Protein AF-A8NMC3-F1 (afdb_monomer)

Structure (mmCIF, N/CA/C/O backbone):
data_AF-A8NMC3-F1
#
_entry.id   AF-A8NMC3-F1
#
loop_
_atom_site.group_PDB
_atom_site.id
_atom_site.type_symbol
_atom_site.label_atom_id
_atom_site.label_alt_id
_atom_site.label_comp_id
_atom_site.label_asym_id
_atom_site.label_entity_id
_atom_site.label_seq_id
_atom_site.pdbx_PDB_ins_code
_atom_site.Cartn_x
_atom_site.Cartn_y
_atom_site.Cartn_z
_atom_site.occupancy
_atom_site.B_iso_or_equiv
_atom_site.auth_seq_id
_atom_site.auth_comp_id
_atom_site.auth_asym_id
_atom_site.auth_atom_id
_atom_site.pdbx_PDB_model_num
ATOM 1 N N . MET A 1 1 ? -33.614 -13.911 -15.825 1.00 28.88 1 MET A N 1
ATOM 2 C CA . MET A 1 1 ? -32.382 -13.154 -16.111 1.00 28.88 1 MET A CA 1
ATOM 3 C C . MET A 1 1 ? -32.190 -12.265 -14.893 1.00 28.88 1 MET A C 1
ATOM 5 O O . MET A 1 1 ? -33.168 -11.655 -14.480 1.00 28.88 1 MET A O 1
ATOM 9 N N . PHE A 1 2 ? -31.078 -12.399 -14.167 1.00 24.47 2 PHE A N 1
ATOM 10 C CA . PHE A 1 2 ? -30.829 -11.567 -12.985 1.00 24.47 2 PHE A CA 1
ATOM 11 C C . PHE A 1 2 ? -29.951 -10.410 -13.443 1.00 24.47 2 PHE A C 1
ATOM 13 O O . PHE A 1 2 ? -28.761 -10.600 -13.676 1.00 24.47 2 PHE A O 1
ATOM 20 N N . ASP A 1 3 ? -30.566 -9.246 -13.615 1.00 28.25 3 ASP A N 1
ATOM 21 C CA . ASP A 1 3 ? -29.957 -8.118 -14.331 1.00 28.25 3 ASP A CA 1
ATOM 22 C C . ASP A 1 3 ? -29.132 -7.217 -13.394 1.00 28.25 3 ASP A C 1
ATOM 24 O O . ASP A 1 3 ? -28.463 -6.284 -13.829 1.00 28.25 3 ASP A O 1
ATOM 28 N N . GLN A 1 4 ? -29.126 -7.535 -12.095 1.00 27.31 4 GLN A N 1
ATOM 29 C CA . GLN A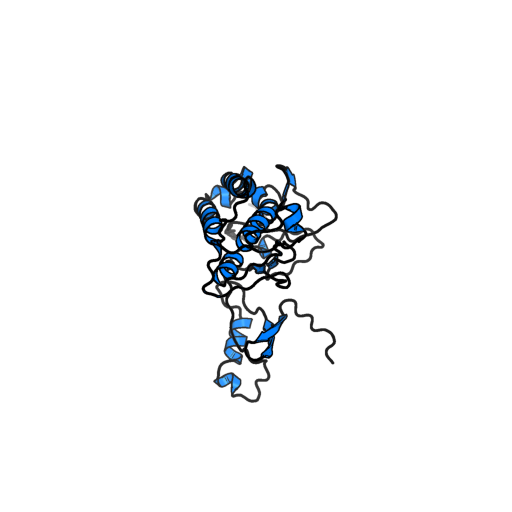 1 4 ? -28.246 -6.950 -11.091 1.00 27.31 4 GLN A CA 1
ATOM 30 C C . GLN A 1 4 ? -28.100 -7.904 -9.899 1.00 27.31 4 GLN A C 1
ATOM 32 O O . GLN A 1 4 ? -29.079 -8.267 -9.249 1.00 27.31 4 GLN A O 1
ATOM 37 N N . ILE A 1 5 ? -26.859 -8.284 -9.585 1.00 28.91 5 ILE A N 1
ATOM 38 C CA . ILE A 1 5 ? -26.494 -8.881 -8.296 1.00 28.91 5 ILE A CA 1
ATOM 39 C C . ILE A 1 5 ? -25.782 -7.787 -7.507 1.00 28.91 5 ILE A C 1
ATOM 41 O O . ILE A 1 5 ? -24.602 -7.517 -7.720 1.00 28.91 5 ILE A O 1
ATOM 45 N N . GLN A 1 6 ? -26.500 -7.137 -6.596 1.00 29.41 6 GLN A N 1
ATOM 46 C CA . GLN A 1 6 ? -25.899 -6.200 -5.655 1.00 29.41 6 GLN A CA 1
ATOM 47 C C . GLN A 1 6 ? -25.288 -7.006 -4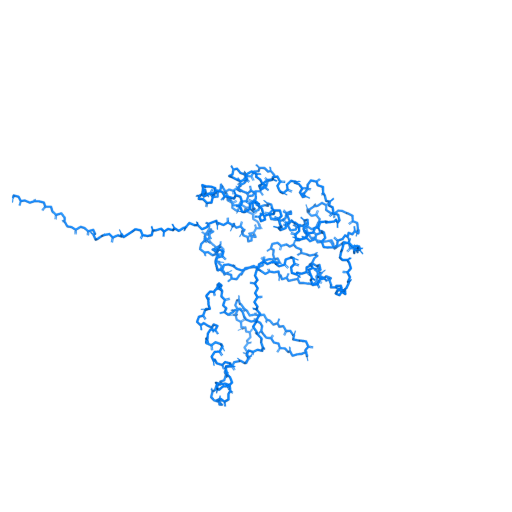.502 1.00 29.41 6 GLN A C 1
ATOM 49 O O . GLN A 1 6 ? -25.935 -7.318 -3.507 1.00 29.41 6 GLN A O 1
ATOM 54 N N . GLY A 1 7 ? -24.036 -7.421 -4.678 1.00 29.84 7 GLY A N 1
ATOM 55 C CA . GLY A 1 7 ? -23.240 -8.062 -3.641 1.00 29.84 7 GLY A CA 1
ATOM 56 C C . GLY A 1 7 ? -21.985 -7.242 -3.419 1.00 29.84 7 GLY A C 1
ATOM 57 O O . GLY A 1 7 ? -21.007 -7.429 -4.129 1.00 29.84 7 GLY A O 1
ATOM 58 N N . CYS A 1 8 ? -21.982 -6.356 -2.426 1.00 39.78 8 CYS A N 1
ATOM 59 C CA . CYS A 1 8 ? -20.895 -5.409 -2.138 1.00 39.78 8 CYS A CA 1
ATOM 60 C C . CYS A 1 8 ? -19.552 -6.061 -1.711 1.00 39.78 8 CYS A C 1
ATOM 62 O O . CYS A 1 8 ? -18.726 -5.417 -1.072 1.00 39.78 8 CYS A O 1
ATOM 64 N N . ARG A 1 9 ? -19.371 -7.365 -1.959 1.00 49.09 9 ARG A N 1
ATOM 65 C CA . ARG A 1 9 ? -18.260 -8.228 -1.522 1.00 49.09 9 ARG A CA 1
ATOM 66 C C . ARG A 1 9 ? -18.027 -9.401 -2.482 1.00 49.09 9 ARG A C 1
ATOM 68 O O . ARG A 1 9 ? -17.586 -10.463 -2.041 1.00 49.09 9 ARG A O 1
ATOM 75 N N . VAL A 1 10 ? -18.448 -9.256 -3.737 1.00 41.97 10 VAL A N 1
ATOM 76 C CA . VAL A 1 10 ? -18.490 -10.322 -4.738 1.00 41.97 10 VAL A CA 1
ATOM 77 C C . VAL A 1 10 ? -17.798 -9.817 -6.000 1.00 41.97 10 VAL A C 1
ATOM 79 O O . VAL A 1 10 ? -18.249 -8.844 -6.593 1.00 41.97 10 VAL A O 1
ATOM 82 N N . TRP A 1 11 ? -16.710 -10.470 -6.400 1.00 49.88 11 TRP A N 1
ATOM 83 C CA . TRP A 1 11 ? -15.928 -10.108 -7.584 1.00 49.88 11 TRP A CA 1
ATOM 84 C C . TRP A 1 11 ? -15.924 -11.261 -8.580 1.00 49.88 11 TRP A C 1
ATOM 86 O O . TRP A 1 11 ? -15.702 -12.408 -8.192 1.00 49.88 11 TRP A O 1
ATOM 96 N N . ALA A 1 12 ? -16.154 -10.962 -9.857 1.00 46.12 12 ALA A N 1
ATOM 97 C CA . ALA A 1 12 ? -15.913 -11.922 -10.928 1.00 46.12 12 ALA A CA 1
ATOM 98 C C . ALA A 1 12 ? -14.399 -12.100 -11.122 1.00 46.12 12 ALA A C 1
ATOM 100 O O . ALA A 1 12 ? -13.644 -11.131 -11.055 1.00 46.12 12 ALA A O 1
ATOM 101 N N . ALA A 1 13 ? -13.957 -13.333 -11.342 1.00 53.84 13 ALA A N 1
ATOM 102 C CA . ALA A 1 13 ? -12.564 -13.663 -11.613 1.00 53.84 13 ALA A CA 1
ATOM 103 C C . ALA A 1 13 ? -12.477 -14.906 -12.507 1.00 53.84 13 ALA A C 1
ATOM 105 O O . ALA A 1 13 ? -13.468 -15.597 -12.734 1.00 53.84 13 ALA A O 1
ATOM 106 N N . ARG A 1 14 ? -11.272 -15.218 -12.985 1.00 51.41 14 ARG A N 1
ATOM 107 C CA . ARG A 1 14 ? -10.982 -16.445 -13.729 1.00 51.41 14 ARG A CA 1
ATOM 108 C C . ARG A 1 14 ? -9.838 -17.188 -13.053 1.00 51.41 14 ARG A C 1
ATOM 110 O O . ARG A 1 14 ? -8.848 -16.569 -12.670 1.00 51.41 14 ARG A O 1
ATOM 117 N N . ASP A 1 15 ? -9.977 -18.497 -12.873 1.00 57.94 15 ASP A N 1
ATOM 118 C CA . ASP A 1 15 ? -8.920 -19.305 -12.262 1.00 57.94 15 ASP A CA 1
ATOM 119 C C . ASP A 1 15 ? -7.840 -19.743 -13.271 1.00 57.94 15 ASP A C 1
ATOM 121 O O . ASP A 1 15 ? -7.952 -19.539 -14.482 1.00 57.94 15 ASP A O 1
ATOM 125 N N . ARG A 1 16 ? -6.778 -20.388 -12.771 1.00 50.97 16 ARG A N 1
ATOM 126 C CA . ARG A 1 16 ? -5.626 -20.833 -13.580 1.00 50.97 16 ARG A CA 1
ATOM 127 C C . ARG A 1 16 ? -5.947 -21.877 -14.660 1.00 50.97 16 ARG A C 1
ATOM 129 O O . ARG A 1 16 ? -5.091 -22.149 -15.493 1.00 50.97 16 ARG A O 1
ATOM 136 N N . VAL A 1 17 ? -7.128 -22.497 -14.623 1.00 67.00 17 VAL A N 1
ATOM 137 C CA . VAL A 1 17 ? -7.590 -23.455 -15.643 1.00 67.00 17 VAL A CA 1
ATOM 138 C C . VAL A 1 17 ? -8.665 -22.847 -16.550 1.00 67.00 17 VAL A C 1
ATOM 140 O O . VAL A 1 17 ? -9.276 -23.556 -17.345 1.00 67.00 17 VAL A O 1
ATOM 143 N N . GLY A 1 18 ? -8.884 -21.533 -16.456 1.00 59.62 18 GLY A N 1
ATOM 144 C CA . GLY A 1 18 ? -9.782 -20.784 -17.325 1.00 59.62 18 GLY A CA 1
ATOM 145 C C . GLY A 1 18 ? -11.254 -20.816 -16.911 1.00 59.62 18 GLY A C 1
ATOM 146 O O . GLY A 1 18 ? -12.097 -20.405 -17.704 1.00 59.62 18 GLY A O 1
ATOM 147 N N . ARG A 1 19 ? -11.593 -21.290 -15.704 1.00 67.44 19 ARG A N 1
ATOM 148 C CA . ARG A 1 19 ? -12.983 -21.300 -15.221 1.00 67.44 19 ARG A CA 1
ATOM 149 C C . ARG A 1 19 ? -13.378 -19.920 -14.710 1.00 67.44 19 ARG A C 1
ATOM 151 O O . ARG A 1 19 ? -12.628 -19.306 -13.954 1.00 67.44 19 ARG A O 1
ATOM 158 N N . GLU A 1 20 ? -14.579 -19.481 -15.069 1.00 65.19 20 GLU A N 1
ATOM 159 C CA . GLU A 1 20 ? -15.220 -18.307 -14.473 1.00 65.19 20 GLU A CA 1
ATOM 160 C C . GLU A 1 20 ? -15.584 -18.611 -13.015 1.00 65.19 20 GLU A C 1
ATOM 162 O O . GLU A 1 20 ? -16.263 -19.599 -12.720 1.00 65.19 20 GLU A O 1
ATOM 167 N N . VAL A 1 21 ? -15.110 -17.776 -12.096 1.00 63.62 21 VAL A N 1
ATOM 168 C CA . VAL A 1 21 ? -15.307 -17.930 -10.656 1.00 63.62 21 VAL A CA 1
ATOM 169 C C . VAL A 1 21 ? -15.758 -16.622 -10.025 1.00 63.62 21 VAL A C 1
ATOM 171 O O . VAL A 1 21 ? -15.668 -15.540 -10.602 1.00 63.62 21 VAL A O 1
ATOM 174 N N . ILE A 1 22 ? -16.253 -16.741 -8.799 1.00 61.38 22 ILE A N 1
ATOM 175 C CA . ILE A 1 22 ? -16.680 -15.615 -7.988 1.00 61.38 22 ILE A CA 1
ATOM 176 C C . ILE A 1 22 ? -15.869 -15.628 -6.696 1.00 61.38 22 ILE A C 1
ATOM 178 O O . ILE A 1 22 ? -15.895 -16.607 -5.951 1.00 61.38 22 ILE A O 1
ATOM 182 N N . ILE A 1 23 ? -15.174 -14.531 -6.412 1.00 57.28 23 ILE A N 1
ATOM 183 C CA . ILE A 1 23 ? -14.498 -14.316 -5.136 1.00 57.28 23 ILE A CA 1
ATOM 184 C C . ILE A 1 23 ? -15.484 -13.620 -4.207 1.00 57.28 23 ILE A C 1
ATOM 186 O O . ILE A 1 23 ? -15.996 -12.550 -4.531 1.00 57.28 23 ILE A O 1
ATOM 190 N N . LYS A 1 24 ? -15.745 -14.224 -3.044 1.00 59.97 24 LYS A N 1
ATOM 191 C CA . LYS A 1 24 ? -16.575 -13.630 -1.995 1.00 59.97 24 LYS A CA 1
ATOM 192 C C . LYS A 1 24 ? -15.802 -13.543 -0.692 1.00 59.97 24 LYS A C 1
ATOM 194 O O . LYS A 1 24 ? -15.286 -14.541 -0.194 1.00 59.97 24 LYS A O 1
ATOM 199 N N . MET A 1 25 ? -15.782 -12.359 -0.097 1.00 57.59 25 MET A N 1
ATOM 200 C CA . MET A 1 25 ? -15.234 -12.187 1.244 1.00 57.59 25 MET A CA 1
ATOM 201 C C . MET A 1 25 ? -16.254 -12.656 2.290 1.00 57.59 25 MET A C 1
ATOM 203 O O . MET A 1 25 ? -17.339 -12.083 2.396 1.00 57.59 25 MET A O 1
ATOM 207 N N . VAL A 1 26 ? -15.899 -13.694 3.054 1.00 52.94 26 VAL A N 1
ATOM 208 C CA . VAL A 1 26 ? -16.831 -14.418 3.946 1.00 52.94 26 VAL A CA 1
ATOM 209 C C . VAL A 1 26 ? -16.462 -14.376 5.431 1.00 52.94 26 VAL A C 1
ATOM 211 O O . VAL A 1 26 ? -17.308 -14.677 6.263 1.00 52.94 26 VAL A O 1
ATOM 214 N N . SER A 1 27 ? -15.239 -13.988 5.805 1.00 53.38 27 SER A N 1
ATOM 215 C CA . SER A 1 27 ? -14.834 -13.805 7.208 1.00 53.38 27 SER A CA 1
ATOM 216 C C . SER A 1 27 ? -13.895 -12.626 7.362 1.00 53.38 27 SER A C 1
ATOM 218 O O . SER A 1 27 ? -13.162 -12.274 6.440 1.00 53.38 27 SER A O 1
ATOM 220 N N . VAL A 1 28 ? -13.926 -12.037 8.552 1.00 48.34 28 VAL A N 1
ATOM 221 C CA . VAL A 1 28 ? -13.187 -10.840 8.919 1.00 48.34 28 VAL A CA 1
ATOM 222 C C . VAL A 1 28 ? -12.656 -11.019 10.344 1.00 48.34 28 VAL A C 1
ATOM 224 O O . VAL A 1 28 ? -13.428 -11.363 11.234 1.00 48.34 28 VAL A O 1
ATOM 227 N N . GLY A 1 29 ? -11.362 -10.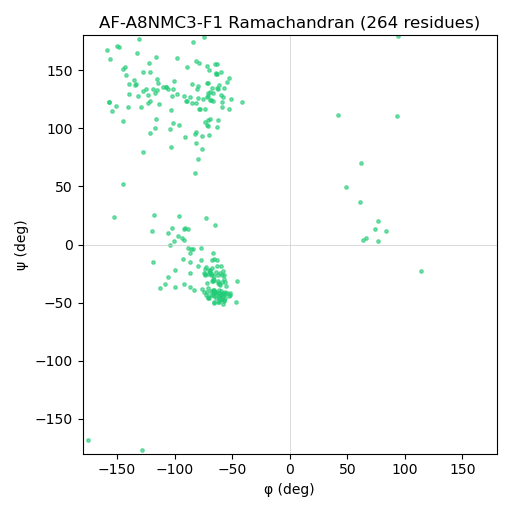780 10.570 1.00 49.38 29 GLY A N 1
ATOM 228 C CA . GLY A 1 29 ? -10.737 -10.966 11.887 1.00 49.38 29 GLY A CA 1
ATOM 229 C C . GLY A 1 29 ? -10.078 -12.333 12.098 1.00 49.38 29 GLY A C 1
ATOM 230 O O . GLY A 1 29 ? -10.066 -13.175 11.205 1.00 49.38 29 GLY A O 1
ATOM 231 N N . GLU A 1 30 ? -9.493 -12.536 13.283 1.00 49.34 30 GLU A N 1
ATOM 232 C CA . GLU A 1 30 ? -8.901 -13.826 13.697 1.00 49.34 30 GLU A CA 1
ATOM 233 C C . GLU A 1 30 ? -9.969 -14.874 14.038 1.00 49.34 30 GLU A C 1
ATOM 235 O O . GLU A 1 30 ? -9.734 -16.077 13.936 1.00 49.34 30 GLU A O 1
ATOM 240 N N . LYS A 1 31 ? -11.162 -14.422 14.437 1.00 56.34 31 LYS A N 1
ATOM 241 C CA . LYS A 1 31 ? -12.293 -15.298 14.728 1.00 56.34 31 LYS A CA 1
ATOM 242 C C . LYS A 1 31 ? -13.063 -15.570 13.443 1.00 56.34 31 LYS A C 1
ATOM 244 O O . LYS A 1 31 ? -13.508 -14.642 12.776 1.00 56.34 31 LYS A O 1
ATOM 249 N N . GLU A 1 32 ? -13.276 -16.845 13.136 1.00 66.81 32 GLU A N 1
ATOM 250 C CA . GLU A 1 32 ? -14.131 -17.224 12.014 1.00 66.81 32 GLU A CA 1
ATOM 251 C C . GLU A 1 32 ? -15.552 -16.690 12.205 1.00 66.81 32 GLU A C 1
ATOM 253 O O . GLU A 1 32 ? -16.189 -16.923 13.244 1.00 66.81 32 GLU A O 1
ATOM 258 N N . SER A 1 33 ? -16.051 -16.006 11.176 1.00 64.12 33 SER A N 1
ATOM 259 C CA . SER A 1 33 ? -17.459 -15.644 11.073 1.00 64.12 33 SER A CA 1
ATOM 260 C C . SER A 1 33 ? -18.322 -16.904 10.997 1.00 64.12 33 SER A C 1
ATOM 262 O O . SER A 1 33 ? -17.886 -17.968 10.543 1.00 64.12 33 SER A O 1
ATOM 264 N N . ASP A 1 34 ? -19.581 -16.786 11.404 1.00 69.31 34 ASP A N 1
ATOM 265 C CA . ASP A 1 34 ? -20.520 -17.897 11.262 1.00 69.31 34 ASP A CA 1
ATOM 266 C C . ASP A 1 34 ? -20.812 -18.199 9.787 1.00 69.31 34 ASP A C 1
ATOM 268 O O . ASP A 1 34 ? -20.978 -19.360 9.427 1.00 69.31 34 ASP A O 1
ATOM 272 N N . GLU A 1 35 ? -20.747 -17.193 8.908 1.00 68.00 35 GLU A N 1
ATOM 273 C CA . GLU A 1 35 ? -20.839 -17.392 7.459 1.00 68.00 35 GLU A CA 1
ATOM 274 C C . GLU A 1 35 ? -19.698 -18.282 6.933 1.00 68.00 35 GLU A C 1
ATOM 276 O O . GLU A 1 35 ? -19.963 -19.238 6.205 1.00 68.00 35 GLU A O 1
ATOM 281 N N . LEU A 1 36 ? -18.444 -18.054 7.342 1.00 75.31 36 LEU A N 1
ATOM 282 C CA . LEU A 1 36 ? -17.316 -18.909 6.956 1.00 75.31 36 LEU A CA 1
ATOM 283 C C . LEU A 1 36 ? -17.461 -20.327 7.510 1.00 75.31 36 LEU A C 1
ATOM 285 O O . LEU A 1 36 ? -17.214 -21.287 6.780 1.00 75.31 36 LEU A O 1
ATOM 289 N N . LYS A 1 37 ? -17.905 -20.481 8.762 1.00 76.06 37 LYS A N 1
ATOM 290 C CA . LYS A 1 37 ? -18.168 -21.807 9.347 1.00 76.06 37 LYS A CA 1
ATOM 291 C C . LYS A 1 37 ? -19.253 -22.553 8.578 1.00 76.06 37 LYS A C 1
ATOM 293 O O . LYS A 1 37 ? -19.106 -23.745 8.315 1.00 76.06 37 LYS A O 1
ATOM 298 N N . ILE A 1 38 ? -20.320 -21.858 8.183 1.00 74.69 38 ILE A N 1
ATOM 299 C CA . ILE A 1 38 ? -21.401 -22.413 7.365 1.00 74.69 38 ILE A CA 1
ATOM 300 C C . ILE A 1 38 ? -20.870 -22.806 5.984 1.00 74.69 38 ILE A C 1
ATOM 302 O O . ILE A 1 38 ? -21.115 -23.930 5.556 1.00 74.69 38 ILE A O 1
ATOM 306 N N . TYR A 1 39 ? -20.079 -21.956 5.317 1.00 74.62 39 TYR A N 1
ATOM 307 C CA . TYR A 1 39 ? -19.451 -22.308 4.038 1.00 74.62 39 TYR A CA 1
ATOM 308 C C . TYR A 1 39 ? -18.556 -23.538 4.158 1.00 74.62 39 TYR A C 1
ATOM 310 O O . TYR A 1 39 ? -18.680 -24.442 3.336 1.00 74.62 39 TYR A O 1
ATOM 318 N N . LYS A 1 40 ? -17.695 -23.604 5.181 1.00 77.19 40 LYS A N 1
ATOM 319 C CA . LYS A 1 40 ? -16.837 -24.769 5.443 1.00 77.19 40 LYS A CA 1
ATOM 320 C C . LYS A 1 40 ? -17.663 -26.030 5.670 1.00 77.19 40 LYS A C 1
ATOM 322 O O . LYS A 1 40 ? -17.365 -27.067 5.091 1.00 77.19 40 LYS A O 1
ATOM 327 N N . ARG A 1 41 ? -18.742 -25.935 6.451 1.00 85.75 41 ARG A N 1
ATOM 328 C CA . ARG A 1 41 ? -19.637 -27.065 6.730 1.00 85.75 41 ARG A CA 1
ATOM 329 C C . ARG A 1 41 ? -20.393 -27.536 5.488 1.00 85.75 41 ARG A C 1
ATOM 331 O O . ARG A 1 41 ? -20.479 -28.733 5.261 1.00 85.75 41 ARG A O 1
ATOM 338 N N . LEU A 1 42 ? -20.920 -26.618 4.680 1.00 74.75 42 LEU A N 1
ATOM 339 C CA . LEU A 1 42 ? -21.654 -26.937 3.448 1.00 74.75 42 LEU A CA 1
ATOM 340 C C . LEU A 1 42 ? -20.739 -27.419 2.316 1.00 74.75 42 LEU A C 1
ATOM 342 O O . LEU A 1 42 ? -21.218 -28.051 1.376 1.00 74.75 42 LEU A O 1
ATOM 346 N N . ASN A 1 43 ? -19.438 -27.136 2.403 1.00 82.69 43 ASN A N 1
ATOM 347 C CA . ASN A 1 43 ? -18.424 -27.619 1.468 1.00 82.69 43 ASN A CA 1
ATOM 348 C C . ASN A 1 43 ? -17.624 -28.819 1.996 1.00 82.69 43 ASN A C 1
ATOM 350 O O . ASN A 1 43 ? -16.741 -29.303 1.293 1.00 82.69 43 ASN A O 1
ATOM 354 N N . ALA A 1 44 ? -17.956 -29.341 3.182 1.00 87.88 44 ALA A N 1
ATOM 355 C CA . ALA A 1 44 ? -17.400 -30.597 3.672 1.00 87.88 44 ALA A CA 1
ATOM 356 C C . ALA A 1 44 ? -17.815 -31.767 2.752 1.00 87.88 44 ALA A C 1
ATOM 358 O O . ALA A 1 44 ? -18.927 -31.732 2.208 1.00 87.88 44 ALA A O 1
ATOM 359 N N . PRO A 1 45 ? -16.972 -32.802 2.572 1.00 90.69 45 PRO A N 1
ATOM 360 C CA . PRO A 1 45 ? -17.241 -33.902 1.642 1.00 90.69 45 PRO A CA 1
ATOM 361 C C . PRO A 1 45 ? -18.613 -34.556 1.843 1.00 90.69 45 PRO A C 1
ATOM 363 O O . PRO A 1 45 ? -19.336 -34.791 0.876 1.00 90.69 45 PRO A O 1
ATOM 366 N N . GLU A 1 46 ? -19.014 -34.775 3.095 1.00 91.62 46 GLU A N 1
ATOM 367 C CA . GLU A 1 46 ? -20.280 -35.418 3.454 1.00 91.62 46 GLU A CA 1
ATOM 368 C C . GLU A 1 46 ? -21.476 -34.532 3.090 1.00 91.62 46 GLU A C 1
ATOM 370 O O . GLU A 1 46 ? -22.481 -35.011 2.567 1.00 91.62 46 GLU A O 1
ATOM 375 N N . ALA A 1 47 ? -21.357 -33.219 3.310 1.00 84.00 47 ALA A N 1
ATOM 376 C CA . ALA A 1 47 ? -22.392 -32.257 2.948 1.00 84.00 47 ALA A CA 1
ATOM 377 C C . ALA A 1 47 ? -22.478 -32.045 1.430 1.00 84.00 47 ALA A C 1
ATOM 379 O O . ALA A 1 47 ? -23.566 -31.798 0.914 1.00 84.00 47 ALA A O 1
ATOM 380 N N . ARG A 1 48 ? -21.358 -32.133 0.699 1.00 89.31 48 ARG A N 1
ATOM 381 C CA . ARG A 1 48 ? -21.328 -32.048 -0.772 1.00 89.31 48 ARG A CA 1
ATOM 382 C C . ARG A 1 48 ? -21.857 -33.299 -1.461 1.00 89.31 48 ARG A C 1
ATOM 384 O O . ARG A 1 48 ? -22.339 -33.186 -2.586 1.00 89.31 48 ARG A O 1
ATOM 391 N N . ALA A 1 49 ? -21.770 -34.455 -0.807 1.00 89.06 49 ALA A N 1
ATOM 392 C CA . ALA A 1 49 ? -22.333 -35.706 -1.303 1.00 89.06 49 ALA A CA 1
ATOM 393 C C . ALA A 1 49 ? -23.869 -35.753 -1.198 1.00 89.06 49 ALA A C 1
ATOM 395 O O . ALA A 1 49 ? -24.502 -36.526 -1.916 1.00 89.06 49 ALA A O 1
ATOM 396 N N . ASP A 1 50 ? -24.483 -34.930 -0.336 1.00 91.12 50 ASP A N 1
ATOM 397 C CA . ASP A 1 50 ? -25.940 -34.851 -0.222 1.00 91.12 50 ASP A CA 1
ATOM 398 C C . ASP A 1 50 ? -26.543 -34.108 -1.433 1.00 91.12 50 ASP A C 1
ATOM 400 O O . ASP A 1 50 ? -26.308 -32.906 -1.600 1.00 91.12 50 ASP A O 1
ATOM 404 N N . PRO A 1 51 ? -27.379 -34.763 -2.264 1.00 91.44 51 PRO A N 1
ATOM 405 C CA . PRO A 1 51 ? -27.940 -34.156 -3.473 1.00 91.44 51 PRO A CA 1
ATOM 406 C C . PRO A 1 51 ? -28.903 -32.990 -3.193 1.00 91.44 51 PRO A C 1
ATOM 408 O O . PRO A 1 51 ? -29.267 -32.246 -4.107 1.00 91.44 51 PRO A O 1
ATOM 411 N N . ARG A 1 52 ? -29.339 -32.805 -1.940 1.00 92.38 52 ARG A N 1
ATOM 412 C CA . ARG A 1 52 ? -30.169 -31.664 -1.525 1.00 92.38 52 ARG A CA 1
ATOM 413 C C . ARG A 1 52 ? -29.341 -30.400 -1.307 1.00 92.38 52 ARG A C 1
ATOM 415 O O . ARG A 1 52 ? -29.906 -29.305 -1.304 1.00 92.38 52 ARG A O 1
ATOM 422 N N . ASN A 1 53 ? -28.024 -30.521 -1.139 1.00 86.00 53 ASN A N 1
ATOM 423 C CA . ASN A 1 53 ? -27.140 -29.383 -0.949 1.00 86.00 53 ASN A CA 1
ATOM 424 C C . ASN A 1 53 ? -26.881 -28.653 -2.278 1.00 86.00 53 ASN A C 1
ATOM 426 O O . ASN A 1 53 ? -25.974 -28.981 -3.042 1.00 86.00 53 ASN A O 1
ATOM 430 N N . ARG A 1 54 ? -27.692 -27.625 -2.546 1.00 80.38 54 ARG A N 1
ATOM 431 C CA . ARG A 1 54 ? -27.601 -26.795 -3.758 1.00 80.38 54 ARG A CA 1
ATOM 432 C C . ARG A 1 54 ? -26.705 -25.563 -3.603 1.00 80.38 54 ARG A C 1
ATOM 434 O O . ARG A 1 54 ? -26.782 -24.658 -4.430 1.00 80.38 54 ARG A O 1
ATOM 441 N N . THR A 1 55 ? -25.883 -25.481 -2.554 1.00 75.12 55 THR A N 1
ATOM 442 C CA . THR A 1 55 ? -25.013 -24.312 -2.368 1.00 75.12 55 THR A CA 1
ATOM 443 C C . THR A 1 55 ? -23.873 -24.300 -3.379 1.00 75.12 55 THR A C 1
ATOM 445 O O . THR A 1 55 ? -23.442 -25.350 -3.868 1.00 75.12 55 THR A O 1
ATOM 448 N N . LEU A 1 56 ? -23.364 -23.103 -3.681 1.00 73.44 56 LEU A N 1
ATOM 449 C CA . LEU A 1 56 ? -22.218 -22.945 -4.572 1.00 73.44 56 LEU A CA 1
ATOM 450 C C . LEU A 1 56 ? -20.974 -23.626 -3.971 1.00 73.44 56 LEU A C 1
ATOM 452 O O . LEU A 1 56 ? -20.720 -23.460 -2.771 1.00 73.44 56 LEU A O 1
ATOM 456 N N . PRO A 1 57 ? -20.213 -24.392 -4.775 1.00 74.38 57 PRO A N 1
ATOM 457 C CA . PRO A 1 57 ? -18.983 -25.015 -4.317 1.00 74.38 57 PRO A CA 1
ATOM 458 C C . PRO A 1 57 ? -17.895 -23.957 -4.101 1.00 74.38 57 PRO A C 1
ATOM 460 O O . PRO A 1 57 ? -17.636 -23.129 -4.974 1.00 74.38 57 PRO A O 1
ATOM 463 N N . VAL A 1 58 ? -17.244 -24.002 -2.942 1.00 72.75 58 VAL A N 1
ATOM 464 C CA . VAL A 1 58 ? -16.052 -23.200 -2.650 1.00 72.75 58 VAL A CA 1
ATOM 465 C C . VAL A 1 58 ? -14.836 -23.949 -3.176 1.00 72.75 58 VAL A C 1
ATOM 467 O O . VAL A 1 58 ? -14.599 -25.095 -2.804 1.00 72.75 58 VAL A O 1
ATOM 470 N N . ILE A 1 59 ? -14.086 -23.300 -4.064 1.00 73.62 59 ILE A N 1
ATOM 471 C CA . ILE A 1 59 ? -12.912 -23.895 -4.715 1.00 73.62 59 ILE A CA 1
ATOM 472 C C . ILE A 1 59 ? -11.656 -23.702 -3.857 1.00 73.62 59 ILE A C 1
ATOM 474 O O . ILE A 1 59 ? -10.814 -24.594 -3.818 1.00 73.62 59 ILE A O 1
ATOM 478 N N . ASP A 1 60 ? -11.533 -22.559 -3.175 1.00 66.94 60 ASP A N 1
ATOM 479 C CA . ASP A 1 60 ? -10.375 -22.226 -2.342 1.00 66.94 60 ASP A CA 1
ATOM 480 C C . ASP A 1 60 ? -10.730 -21.186 -1.259 1.00 66.94 60 ASP A C 1
ATOM 482 O O . ASP A 1 60 ? -11.709 -20.443 -1.394 1.00 66.94 60 ASP A O 1
ATOM 486 N N . TYR A 1 61 ? -9.920 -21.118 -0.199 1.00 61.72 61 TYR A N 1
ATOM 487 C CA . TYR A 1 61 ? -9.993 -20.116 0.867 1.00 61.72 61 TYR A CA 1
ATOM 488 C C . TYR A 1 61 ? -8.720 -19.262 0.886 1.00 61.72 61 TYR A C 1
ATOM 490 O O . TYR A 1 61 ? -7.665 -19.692 1.348 1.00 61.72 61 TYR A O 1
ATOM 498 N N . ILE A 1 62 ? -8.837 -18.008 0.451 1.00 58.19 62 ILE A N 1
ATOM 499 C CA . ILE A 1 62 ? -7.717 -17.060 0.393 1.00 58.19 62 ILE A CA 1
ATOM 500 C C . ILE A 1 62 ? -7.659 -16.251 1.697 1.00 58.19 62 ILE A C 1
ATOM 502 O O . ILE A 1 62 ? -8.654 -15.647 2.100 1.00 58.19 62 ILE A O 1
ATOM 506 N N . THR A 1 63 ? -6.495 -16.214 2.354 1.00 52.69 63 THR A N 1
ATOM 507 C CA . THR A 1 63 ? -6.263 -15.429 3.586 1.00 52.69 63 THR A CA 1
ATOM 508 C C . THR A 1 63 ? -5.371 -14.220 3.296 1.00 52.69 63 THR A C 1
ATOM 510 O O . THR A 1 63 ? -4.367 -14.354 2.602 1.00 52.69 63 THR A O 1
ATOM 513 N N . TYR A 1 64 ? -5.716 -13.042 3.832 1.00 45.12 64 TYR A N 1
ATOM 514 C CA . TYR A 1 64 ? -5.011 -11.784 3.558 1.00 45.12 64 TYR A CA 1
ATOM 515 C C . TYR A 1 64 ? -4.685 -10.993 4.841 1.00 45.12 64 TYR A C 1
ATOM 517 O O . TYR A 1 64 ? -5.578 -10.679 5.631 1.00 45.12 64 TYR A O 1
ATOM 525 N N . ASN A 1 65 ? -3.408 -10.614 5.015 1.00 46.84 65 ASN A N 1
ATOM 526 C CA . ASN A 1 65 ? -2.858 -10.093 6.281 1.00 46.84 65 ASN A CA 1
ATOM 527 C C . ASN A 1 65 ? -2.319 -8.642 6.217 1.00 46.84 65 ASN A C 1
ATOM 529 O O . ASN A 1 65 ? -1.449 -8.276 7.003 1.00 46.84 65 ASN A O 1
ATOM 533 N N . GLY A 1 66 ? -2.799 -7.790 5.302 1.00 47.06 66 GLY A N 1
ATOM 534 C CA . GLY A 1 66 ? -2.483 -6.345 5.336 1.00 47.06 66 GLY A CA 1
ATOM 535 C C . GLY A 1 66 ? -1.058 -5.956 4.909 1.00 47.06 66 GLY A C 1
ATOM 536 O O . GLY A 1 66 ? -0.642 -4.822 5.113 1.00 47.06 66 GLY A O 1
ATOM 537 N N . LEU A 1 67 ? -0.320 -6.876 4.285 1.00 62.16 67 LEU A N 1
ATOM 538 C CA . LEU A 1 67 ? 1.037 -6.688 3.754 1.00 62.16 67 LEU A CA 1
ATOM 539 C C . LEU A 1 67 ? 1.052 -6.349 2.254 1.00 62.16 67 LEU A C 1
ATOM 541 O O . LEU A 1 67 ? 2.034 -6.642 1.579 1.00 62.16 67 LEU A O 1
ATOM 545 N N . GLY A 1 68 ? -0.035 -5.781 1.720 1.00 74.12 68 GLY A N 1
ATOM 546 C CA . GLY A 1 68 ? -0.343 -5.810 0.285 1.00 74.12 68 GLY A CA 1
ATOM 547 C C . GLY A 1 68 ? 0.826 -5.450 -0.632 1.00 74.12 68 GLY A C 1
ATOM 548 O O . GLY A 1 68 ? 1.148 -6.233 -1.515 1.00 74.12 68 GLY A O 1
ATOM 549 N N . MET A 1 69 ? 1.531 -4.345 -0.369 1.00 86.50 69 MET A N 1
ATOM 550 C CA . MET A 1 69 ? 2.627 -3.918 -1.247 1.00 86.50 69 MET A CA 1
ATOM 551 C C . MET A 1 69 ? 3.874 -4.808 -1.134 1.00 86.50 69 MET A C 1
ATOM 553 O O . MET A 1 69 ? 4.452 -5.193 -2.144 1.00 86.50 69 MET A O 1
ATOM 557 N N . VAL A 1 70 ? 4.244 -5.226 0.083 1.00 87.38 70 VAL A N 1
ATOM 558 C CA . VAL A 1 70 ? 5.335 -6.198 0.293 1.00 87.38 70 VAL A CA 1
ATOM 559 C C . VAL A 1 70 ? 5.021 -7.512 -0.417 1.00 87.38 70 VAL A C 1
ATOM 561 O O . VAL A 1 70 ? 5.894 -8.083 -1.063 1.00 87.38 70 VAL A O 1
ATOM 564 N N . PHE A 1 71 ? 3.775 -7.977 -0.318 1.00 84.94 71 PHE A N 1
ATOM 565 C CA . PHE A 1 71 ? 3.330 -9.197 -0.976 1.00 84.94 71 PHE A CA 1
ATOM 566 C C . PHE A 1 71 ? 3.446 -9.086 -2.499 1.00 84.94 71 PHE A C 1
ATOM 568 O O . PHE A 1 71 ? 4.035 -9.973 -3.114 1.00 84.94 71 PHE A O 1
ATOM 575 N N . LEU A 1 72 ? 2.940 -8.002 -3.100 1.00 86.81 72 LEU A N 1
ATOM 576 C CA . LEU A 1 72 ? 3.047 -7.771 -4.545 1.00 86.81 72 LEU A CA 1
ATOM 577 C C . LEU A 1 72 ? 4.513 -7.774 -4.995 1.00 86.81 72 LEU A C 1
ATOM 579 O O . LEU A 1 72 ? 4.880 -8.524 -5.898 1.00 86.81 72 LEU A O 1
ATOM 583 N N . HIS A 1 73 ? 5.379 -7.040 -4.295 1.00 92.62 73 HIS A N 1
ATOM 584 C CA . HIS A 1 73 ? 6.801 -6.937 -4.641 1.00 92.62 73 HIS A CA 1
ATOM 585 C C . HIS A 1 73 ? 7.543 -8.274 -4.489 1.00 92.62 73 HIS A C 1
ATOM 587 O O . HIS A 1 73 ? 8.337 -8.658 -5.351 1.00 92.62 73 HIS A O 1
ATOM 593 N N . GLN A 1 74 ? 7.232 -9.053 -3.447 1.00 88.75 74 GLN A N 1
ATOM 594 C CA . GLN A 1 74 ? 7.756 -10.414 -3.275 1.00 88.75 74 GLN A CA 1
ATOM 595 C C . GLN A 1 74 ? 7.332 -11.361 -4.404 1.00 88.75 74 GLN A C 1
ATOM 597 O O . GLN A 1 74 ? 8.110 -12.240 -4.767 1.00 88.75 74 GLN A O 1
ATOM 602 N N . HIS A 1 75 ? 6.154 -11.144 -4.991 1.00 87.62 75 HIS A N 1
ATOM 603 C CA . HIS A 1 75 ? 5.650 -11.886 -6.151 1.00 87.62 75 HIS A CA 1
ATOM 604 C C . HIS A 1 75 ? 6.002 -11.227 -7.485 1.00 87.62 75 HIS A C 1
ATOM 606 O O . HIS A 1 75 ? 5.467 -11.626 -8.515 1.00 87.62 75 HIS A O 1
ATOM 612 N N . ARG A 1 76 ? 6.925 -10.254 -7.476 1.00 93.12 76 ARG A N 1
ATOM 613 C CA . ARG A 1 76 ? 7.430 -9.590 -8.683 1.00 93.12 76 ARG A CA 1
ATOM 614 C C . ARG A 1 76 ? 6.333 -8.860 -9.453 1.00 93.12 76 ARG A C 1
ATOM 616 O O . ARG A 1 76 ? 6.346 -8.825 -10.677 1.00 93.12 76 ARG A O 1
ATOM 623 N N . ILE A 1 77 ? 5.395 -8.270 -8.721 1.00 91.00 77 ILE A N 1
ATOM 624 C CA . ILE A 1 77 ? 4.325 -7.441 -9.264 1.00 91.00 77 ILE A CA 1
ATOM 625 C C . ILE A 1 77 ? 4.545 -6.011 -8.779 1.00 91.00 77 ILE A C 1
ATOM 627 O O . ILE A 1 77 ? 4.561 -5.771 -7.572 1.00 91.00 77 ILE A O 1
ATOM 631 N N . ALA A 1 78 ? 4.700 -5.078 -9.713 1.00 94.81 78 ALA A N 1
ATOM 632 C CA . ALA A 1 78 ? 4.633 -3.646 -9.439 1.00 94.81 78 ALA A CA 1
ATOM 633 C C . ALA A 1 78 ? 3.226 -3.141 -9.788 1.00 94.81 78 ALA A C 1
ATOM 635 O O . ALA A 1 78 ? 2.730 -3.424 -10.881 1.00 94.81 78 ALA A O 1
ATOM 636 N N . HIS A 1 79 ? 2.576 -2.416 -8.876 1.00 91.75 79 HIS A N 1
ATOM 637 C CA . HIS A 1 79 ? 1.192 -1.968 -9.037 1.00 91.75 79 HIS A CA 1
ATOM 638 C C . HIS A 1 79 ? 1.068 -0.839 -10.064 1.00 91.75 79 HIS A C 1
ATOM 640 O O . HIS A 1 79 ? 0.150 -0.859 -10.885 1.00 91.75 79 HIS A O 1
ATOM 646 N N . ARG A 1 80 ? 1.988 0.135 -10.017 1.00 93.44 80 ARG A N 1
ATOM 647 C CA . ARG A 1 80 ? 2.156 1.271 -10.945 1.00 93.44 80 ARG A CA 1
ATOM 648 C C . ARG A 1 80 ? 0.995 2.275 -11.010 1.00 93.44 80 ARG A C 1
ATOM 650 O O . ARG A 1 80 ? 1.063 3.230 -11.778 1.00 93.44 80 ARG A O 1
ATOM 657 N N . ASP A 1 81 ? -0.032 2.109 -10.178 1.00 88.62 81 ASP A N 1
ATOM 658 C CA . ASP A 1 81 ? -1.158 3.051 -10.043 1.00 88.62 81 ASP A CA 1
ATOM 659 C C . ASP A 1 81 ? -1.659 3.118 -8.594 1.00 88.62 81 ASP A C 1
ATOM 661 O O . ASP A 1 81 ? -2.831 2.899 -8.275 1.00 88.62 81 ASP A O 1
ATOM 665 N N . VAL A 1 82 ? -0.715 3.358 -7.682 1.00 88.19 82 VAL A N 1
ATOM 666 C CA . VAL A 1 82 ? -1.005 3.477 -6.254 1.00 88.19 82 VAL A CA 1
ATOM 667 C C . VAL A 1 82 ? -1.789 4.767 -5.996 1.00 88.19 82 VAL A C 1
ATOM 669 O O . VAL A 1 82 ? -1.257 5.877 -6.035 1.00 88.19 82 VAL A O 1
ATOM 672 N N . ASP A 1 83 ? -3.075 4.613 -5.695 1.00 82.50 83 ASP A N 1
ATOM 673 C CA . ASP A 1 83 ? -4.000 5.696 -5.367 1.00 82.50 83 ASP A CA 1
ATOM 674 C C . ASP A 1 83 ? -4.996 5.224 -4.300 1.00 82.50 83 ASP A C 1
ATOM 676 O O . ASP A 1 83 ? -5.354 4.051 -4.236 1.00 82.50 83 ASP A O 1
ATOM 680 N N . ILE A 1 84 ? -5.498 6.146 -3.478 1.00 71.25 84 ILE A N 1
ATOM 681 C CA . ILE A 1 84 ? -6.533 5.862 -2.468 1.00 71.25 84 ILE A CA 1
ATOM 682 C C . ILE A 1 84 ? -7.820 5.268 -3.054 1.00 71.25 84 ILE A C 1
ATOM 684 O O . ILE A 1 84 ? -8.529 4.560 -2.351 1.00 71.25 84 ILE A O 1
ATOM 688 N N . ARG A 1 85 ? -8.132 5.542 -4.324 1.00 72.81 85 ARG A N 1
ATOM 689 C CA . ARG A 1 85 ? -9.262 4.946 -5.054 1.00 72.81 85 ARG A CA 1
ATOM 690 C C . ARG A 1 85 ? -9.031 3.467 -5.369 1.00 72.81 85 ARG A C 1
ATOM 692 O O . ARG A 1 85 ? -9.992 2.712 -5.450 1.00 72.81 85 ARG A O 1
ATOM 699 N N . ASN A 1 86 ? -7.765 3.066 -5.457 1.00 76.00 86 ASN A N 1
ATOM 700 C CA . ASN A 1 86 ? -7.327 1.701 -5.736 1.00 76.00 86 ASN A CA 1
ATOM 701 C C . ASN A 1 86 ? -6.974 0.939 -4.446 1.00 76.00 86 ASN A C 1
ATOM 703 O O . ASN A 1 86 ? -6.482 -0.187 -4.486 1.00 76.00 86 ASN A O 1
ATOM 707 N N . MET A 1 87 ? -7.251 1.541 -3.283 1.00 74.31 87 MET A N 1
ATOM 708 C CA . MET A 1 87 ? -7.083 0.952 -1.958 1.00 74.31 87 MET A CA 1
ATOM 709 C C . MET A 1 87 ? -8.447 0.843 -1.277 1.00 74.31 87 MET A C 1
ATOM 711 O O . MET A 1 87 ? -8.971 1.809 -0.727 1.00 74.31 87 MET A O 1
ATOM 715 N N . VAL A 1 88 ? -9.027 -0.351 -1.296 1.00 64.50 88 VAL A N 1
ATOM 716 C CA . VAL A 1 88 ? -10.353 -0.611 -0.721 1.00 64.50 88 VAL A CA 1
ATOM 717 C C . VAL A 1 88 ? -10.247 -1.199 0.676 1.00 64.50 88 VAL A C 1
ATOM 719 O O . VAL A 1 88 ? -9.218 -1.760 1.047 1.00 64.50 88 VAL A O 1
ATOM 722 N N . MET A 1 89 ? -11.328 -1.114 1.452 1.00 64.06 89 MET A N 1
ATOM 723 C CA . MET A 1 89 ? -11.449 -1.788 2.743 1.00 64.06 89 MET A CA 1
ATOM 724 C C . MET A 1 89 ? -12.659 -2.719 2.776 1.00 64.06 89 MET A C 1
ATOM 726 O O . MET A 1 89 ? -13.639 -2.529 2.060 1.00 64.06 89 MET A O 1
ATOM 730 N N . ASN A 1 90 ? -12.616 -3.720 3.645 1.00 60.75 90 ASN A N 1
ATOM 731 C CA . ASN A 1 90 ? -13.674 -4.711 3.842 1.00 60.75 90 ASN A CA 1
ATOM 732 C C . ASN A 1 90 ? -14.932 -4.190 4.572 1.00 60.75 90 ASN A C 1
ATOM 734 O O . ASN A 1 90 ? -15.688 -4.983 5.145 1.00 60.75 90 ASN A O 1
ATOM 738 N N . ALA A 1 91 ? -15.173 -2.883 4.553 1.00 57.97 91 ALA A N 1
ATOM 739 C CA . ALA A 1 91 ? -16.270 -2.241 5.253 1.00 57.97 91 ALA A CA 1
ATOM 740 C C . ALA A 1 91 ? -16.976 -1.212 4.370 1.00 57.97 91 ALA A C 1
ATOM 742 O O . ALA A 1 91 ? -16.344 -0.489 3.604 1.00 57.97 91 ALA A O 1
ATOM 743 N N . LEU A 1 92 ? -18.300 -1.167 4.501 1.00 53.09 92 LEU A N 1
ATOM 744 C CA . LEU A 1 92 ? -19.145 -0.161 3.873 1.00 53.09 92 LEU A CA 1
ATOM 745 C C . LEU A 1 92 ? -19.494 0.880 4.922 1.00 53.09 92 LEU A C 1
ATOM 747 O O . LEU A 1 92 ? -19.781 0.529 6.066 1.00 53.09 92 LEU A O 1
ATOM 751 N N . TYR A 1 93 ? -19.503 2.139 4.516 1.00 52.34 93 TYR A N 1
ATOM 752 C CA . TYR A 1 93 ? -20.006 3.221 5.339 1.00 52.34 93 TYR A CA 1
ATOM 753 C C . TYR A 1 93 ? -20.744 4.216 4.467 1.00 52.34 93 TYR A C 1
ATOM 755 O O . TYR A 1 93 ? -20.404 4.415 3.299 1.00 52.34 93 TYR A O 1
ATOM 763 N N . GLU A 1 94 ? -21.780 4.810 5.037 1.00 46.62 94 GLU A N 1
ATOM 764 C CA . GLU A 1 94 ? -22.554 5.828 4.358 1.00 46.62 94 GLU A CA 1
ATOM 765 C C . GLU A 1 94 ? -21.814 7.161 4.473 1.00 46.62 94 GLU A C 1
ATOM 767 O O . GLU A 1 94 ? -21.478 7.629 5.560 1.00 46.62 94 GLU A O 1
ATOM 772 N N . ILE A 1 95 ? -21.497 7.750 3.322 1.00 46.69 95 ILE A N 1
ATOM 773 C CA . ILE A 1 95 ? -20.694 8.977 3.218 1.00 46.69 95 ILE A CA 1
ATOM 774 C C . ILE A 1 95 ? -21.461 10.189 3.789 1.00 46.69 95 ILE A C 1
ATOM 776 O O . ILE A 1 95 ? -20.853 11.196 4.153 1.00 46.69 95 ILE A O 1
ATOM 780 N N . CYS A 1 96 ? -22.788 10.088 3.895 1.00 38.94 96 CYS A N 1
ATOM 781 C CA . CYS A 1 96 ? -23.692 11.227 4.017 1.00 38.94 96 CYS A CA 1
ATOM 782 C C . CYS A 1 96 ? -23.766 11.895 5.397 1.00 38.94 96 CYS A C 1
ATOM 784 O O . CYS A 1 96 ? -24.252 13.019 5.461 1.00 38.94 96 CYS A O 1
ATOM 786 N N . GLU A 1 97 ? -23.248 11.301 6.476 1.00 43.50 97 GLU A N 1
ATOM 787 C CA . GLU A 1 97 ? -23.417 11.882 7.824 1.00 43.50 97 GLU A CA 1
ATOM 788 C C . GLU A 1 97 ? -22.109 12.243 8.547 1.00 43.50 97 GLU A C 1
ATOM 790 O O . GLU A 1 97 ? -22.105 12.547 9.736 1.00 43.50 97 GLU A O 1
ATOM 795 N N . GLY A 1 98 ? -20.961 12.249 7.859 1.00 43.84 98 GLY A N 1
ATOM 796 C CA . GLY A 1 98 ? -19.707 12.749 8.447 1.00 43.84 98 GLY A CA 1
ATOM 797 C C . GLY A 1 98 ? -19.153 11.920 9.619 1.00 43.84 98 GLY A C 1
ATOM 798 O O . GLY A 1 98 ? -1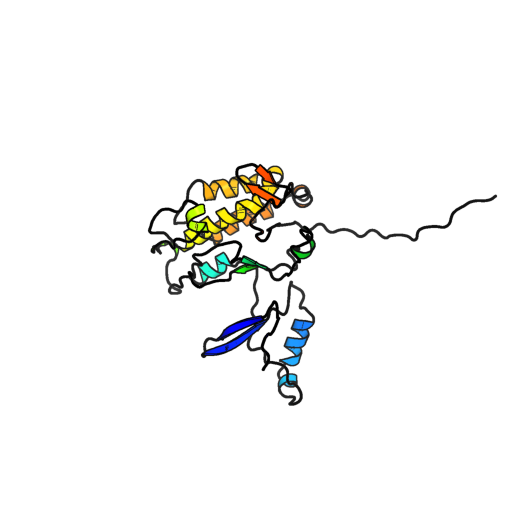8.128 12.296 10.207 1.00 43.84 98 GLY A O 1
ATOM 799 N N . HIS A 1 99 ? -19.772 10.779 9.926 1.00 46.56 99 HIS A N 1
ATOM 800 C CA . HIS A 1 99 ? -19.294 9.823 10.910 1.00 46.56 99 HIS A CA 1
ATOM 801 C C . HIS A 1 99 ? -18.057 9.113 10.366 1.00 46.56 99 HIS A C 1
ATOM 803 O O . HIS A 1 99 ? -18.116 8.211 9.537 1.00 46.56 99 HIS A O 1
ATOM 809 N N . ASP A 1 100 ? -16.901 9.548 10.853 1.00 51.03 100 ASP A N 1
ATOM 810 C CA . ASP A 1 100 ? -15.678 8.775 10.753 1.00 51.03 100 ASP A CA 1
ATOM 811 C C . ASP A 1 100 ? -15.784 7.670 11.803 1.00 51.03 100 ASP A C 1
ATOM 813 O O . ASP A 1 100 ? -15.389 7.859 12.955 1.00 51.03 100 ASP A O 1
ATOM 817 N N . CYS A 1 101 ? -16.482 6.576 11.485 1.00 50.47 101 CYS A N 1
ATOM 818 C CA . CYS A 1 101 ? -16.807 5.597 12.513 1.00 50.47 101 CYS A CA 1
ATOM 819 C C . CYS A 1 101 ? -15.519 4.862 12.893 1.00 50.47 101 CYS A C 1
ATOM 821 O O . CYS A 1 101 ? -15.053 3.972 12.182 1.00 50.47 101 CYS A O 1
ATOM 823 N N . VAL A 1 102 ? -14.950 5.235 14.040 1.00 50.22 102 VAL A N 1
ATOM 824 C CA . VAL A 1 102 ? -13.832 4.549 14.707 1.00 50.22 102 VAL A CA 1
ATOM 825 C C . VAL A 1 102 ? -14.065 3.030 14.752 1.00 50.22 102 VAL A C 1
ATOM 827 O O . VAL A 1 102 ? -13.125 2.254 14.622 1.00 50.22 102 VAL A O 1
ATOM 830 N N . GLU A 1 103 ? -15.329 2.610 14.840 1.00 50.91 103 GLU A N 1
ATOM 831 C CA . GLU A 1 103 ? -15.780 1.215 14.801 1.00 50.91 103 GLU A CA 1
ATOM 832 C C . GLU A 1 103 ? -15.429 0.479 13.498 1.00 50.91 103 GLU A C 1
ATOM 834 O O . GLU A 1 103 ? -15.088 -0.700 13.531 1.00 50.91 103 GLU A O 1
ATOM 839 N N . ILE A 1 104 ? -15.450 1.163 12.350 1.00 54.06 104 ILE A N 1
ATOM 840 C CA . ILE A 1 104 ? -15.133 0.561 11.047 1.00 54.06 104 ILE A CA 1
ATOM 841 C C . ILE A 1 104 ? -13.627 0.320 10.895 1.00 54.06 104 ILE A C 1
ATOM 843 O O . ILE A 1 104 ? -13.201 -0.545 10.130 1.00 54.06 104 ILE A O 1
ATOM 847 N N . ARG A 1 105 ? -12.809 1.088 11.620 1.00 56.47 105 ARG A N 1
ATOM 848 C CA . ARG A 1 105 ? -11.347 1.066 11.516 1.00 56.47 105 ARG A CA 1
ATOM 849 C C . ARG A 1 105 ? -10.666 0.308 12.641 1.00 56.47 105 ARG A C 1
ATOM 851 O O . ARG A 1 105 ? -9.450 0.426 12.782 1.00 56.47 105 ARG A O 1
ATOM 858 N N . ASP A 1 106 ? -11.406 -0.481 13.419 1.00 60.12 106 ASP A N 1
ATOM 859 C CA . ASP A 1 106 ? -10.776 -1.370 14.387 1.00 60.12 106 ASP A CA 1
ATOM 860 C C . ASP A 1 106 ? -9.826 -2.330 13.637 1.00 60.12 106 ASP A C 1
ATOM 862 O O . ASP A 1 106 ? -10.281 -3.113 12.797 1.00 60.12 106 ASP A O 1
ATOM 866 N N . PRO A 1 107 ? -8.508 -2.300 13.915 1.00 56.66 107 PRO A N 1
ATOM 867 C CA . PRO A 1 107 ? -7.525 -3.147 13.242 1.00 56.66 107 PRO A CA 1
ATOM 868 C C . PRO A 1 107 ? -7.793 -4.649 13.422 1.00 56.66 107 PRO A C 1
ATOM 870 O O . PRO A 1 107 ? -7.310 -5.461 12.630 1.00 56.66 107 PRO A O 1
ATOM 873 N N . SER A 1 108 ? -8.589 -5.044 14.422 1.00 58.38 108 SER A N 1
ATOM 874 C CA . SER A 1 108 ? -9.014 -6.433 14.590 1.00 58.38 108 SER A CA 1
ATOM 875 C C . SER A 1 108 ? -9.939 -6.898 13.458 1.00 58.38 108 SER A C 1
ATOM 877 O O . SER A 1 108 ? -9.840 -8.052 13.030 1.00 58.38 108 SER A O 1
ATOM 879 N N . VAL A 1 109 ? -10.734 -5.991 12.879 1.00 57.62 109 VAL A N 1
ATOM 880 C CA . VAL A 1 109 ? -11.730 -6.287 11.839 1.00 57.62 109 VAL A CA 1
ATOM 881 C C . VAL A 1 109 ? -11.384 -5.679 10.481 1.00 57.62 109 VAL A C 1
ATOM 883 O O . VAL A 1 109 ? -11.579 -6.328 9.461 1.00 57.62 109 VAL A O 1
ATOM 886 N N . VAL A 1 110 ? -10.815 -4.481 10.395 1.00 60.06 110 VAL A N 1
ATOM 887 C CA . VAL A 1 110 ? -10.595 -3.860 9.084 1.00 60.06 110 VAL A CA 1
ATOM 888 C C . VAL A 1 110 ? -9.490 -4.581 8.305 1.00 60.06 110 VAL A C 1
ATOM 890 O O . VAL A 1 110 ? -8.472 -5.013 8.852 1.00 60.06 110 VAL A O 1
ATOM 893 N N . ARG A 1 111 ? -9.703 -4.763 7.007 1.00 63.88 111 ARG A N 1
ATOM 894 C CA . ARG A 1 111 ? -8.762 -5.334 6.041 1.00 63.88 111 ARG A CA 1
ATOM 895 C C . ARG A 1 111 ? -8.767 -4.444 4.811 1.00 63.88 111 ARG A C 1
ATOM 897 O O . ARG A 1 111 ? -9.836 -4.030 4.375 1.00 63.88 111 ARG A O 1
ATOM 904 N N . TYR A 1 112 ? -7.585 -4.191 4.262 1.00 68.50 112 TYR A N 1
ATOM 905 C CA . TYR A 1 112 ? -7.386 -3.324 3.102 1.00 68.50 112 TYR A CA 1
ATOM 906 C C . TYR A 1 112 ? -6.885 -4.125 1.909 1.00 68.50 112 TYR A C 1
ATOM 908 O O . TYR A 1 112 ? -6.002 -4.951 2.088 1.00 68.50 112 TYR A O 1
ATOM 916 N N . ALA A 1 113 ? -7.368 -3.864 0.704 1.00 67.56 113 ALA A N 1
ATOM 917 C CA . ALA A 1 113 ? -6.921 -4.536 -0.513 1.00 67.56 113 ALA A CA 1
ATOM 918 C C . ALA A 1 113 ? -6.514 -3.521 -1.582 1.00 67.56 113 ALA A C 1
ATOM 920 O O . ALA A 1 113 ? -7.088 -2.437 -1.660 1.00 67.56 113 ALA A O 1
ATOM 921 N N . TYR A 1 114 ? -5.536 -3.908 -2.400 1.00 75.19 114 TYR A N 1
ATOM 922 C CA . TYR A 1 114 ? -5.238 -3.237 -3.660 1.00 75.19 114 TYR A CA 1
ATOM 923 C C . TYR A 1 114 ? -6.147 -3.802 -4.752 1.00 75.19 114 TYR A C 1
ATOM 925 O O . TYR A 1 114 ? -6.388 -5.013 -4.790 1.00 75.19 114 TYR A O 1
ATOM 933 N N . ILE A 1 115 ? -6.669 -2.925 -5.599 1.00 73.50 115 ILE A N 1
ATOM 934 C CA . ILE A 1 115 ? -7.490 -3.250 -6.768 1.00 73.50 115 ILE A CA 1
ATOM 935 C C . ILE A 1 115 ? -6.953 -2.489 -7.981 1.00 73.50 115 ILE A C 1
ATOM 937 O O . ILE A 1 115 ? -6.057 -1.669 -7.833 1.00 73.50 115 ILE A O 1
ATOM 941 N N . ASP A 1 116 ? -7.553 -2.717 -9.148 1.00 74.50 116 ASP A N 1
ATOM 942 C CA . ASP A 1 116 ? -7.201 -2.015 -10.388 1.00 74.50 116 ASP A CA 1
ATOM 943 C C . ASP A 1 116 ? -5.741 -2.262 -10.818 1.00 74.50 116 ASP A C 1
ATOM 945 O O . ASP A 1 116 ? -4.854 -1.412 -10.741 1.00 74.50 116 ASP A O 1
ATOM 949 N N . PHE A 1 117 ? -5.495 -3.499 -11.255 1.00 78.94 117 PHE A N 1
ATOM 950 C CA . PHE A 1 117 ? -4.182 -3.972 -11.699 1.00 78.94 117 PHE A CA 1
ATOM 951 C C . PHE A 1 117 ? -3.931 -3.722 -13.195 1.00 78.94 117 PHE A C 1
ATOM 953 O O . PHE A 1 117 ? -2.998 -4.291 -13.758 1.00 78.94 117 PHE A O 1
ATOM 960 N N . GLU A 1 118 ? -4.747 -2.905 -13.869 1.00 77.12 118 GLU A N 1
ATOM 961 C CA . GLU A 1 118 ? -4.631 -2.694 -15.320 1.00 77.12 118 GLU A CA 1
ATOM 962 C C . GLU A 1 118 ? -3.281 -2.082 -15.721 1.00 77.12 118 GLU A C 1
ATOM 964 O O . GLU A 1 118 ? -2.731 -2.415 -16.769 1.00 77.12 118 GLU A O 1
ATOM 969 N N . ALA A 1 119 ? -2.720 -1.218 -14.872 1.00 83.50 119 ALA A N 1
ATOM 970 C CA . ALA A 1 119 ? -1.402 -0.616 -15.078 1.00 83.50 119 ALA A CA 1
ATOM 971 C C . ALA A 1 119 ? -0.241 -1.475 -14.543 1.00 83.50 119 ALA A C 1
ATOM 973 O O . ALA A 1 119 ? 0.932 -1.135 -14.747 1.00 83.50 119 ALA A O 1
ATOM 974 N N . SER A 1 120 ? -0.544 -2.562 -13.829 1.00 87.75 120 SER A N 1
ATOM 975 C CA . SER A 1 120 ? 0.460 -3.356 -13.131 1.00 87.75 120 SER A CA 1
ATOM 976 C C . SER A 1 120 ? 1.361 -4.124 -14.090 1.00 87.75 120 SER A C 1
ATOM 978 O O . SER A 1 120 ? 0.961 -4.535 -15.176 1.00 87.75 120 SER A O 1
ATOM 980 N N . ALA A 1 121 ? 2.597 -4.351 -13.656 1.00 90.56 121 ALA A N 1
ATOM 981 C CA . ALA A 1 121 ? 3.572 -5.154 -14.379 1.00 90.56 121 ALA A CA 1
ATOM 982 C C . ALA A 1 121 ? 3.950 -6.377 -13.541 1.00 90.56 121 ALA A C 1
ATOM 984 O O . ALA A 1 121 ? 4.279 -6.242 -12.362 1.00 90.56 121 ALA A O 1
ATOM 985 N N . ILE A 1 122 ? 3.911 -7.560 -14.158 1.00 90.44 122 ILE A N 1
ATOM 986 C CA . ILE A 1 122 ? 4.393 -8.814 -13.572 1.00 90.44 122 ILE A CA 1
ATOM 987 C C . ILE A 1 122 ? 5.715 -9.208 -14.227 1.00 90.44 122 ILE A 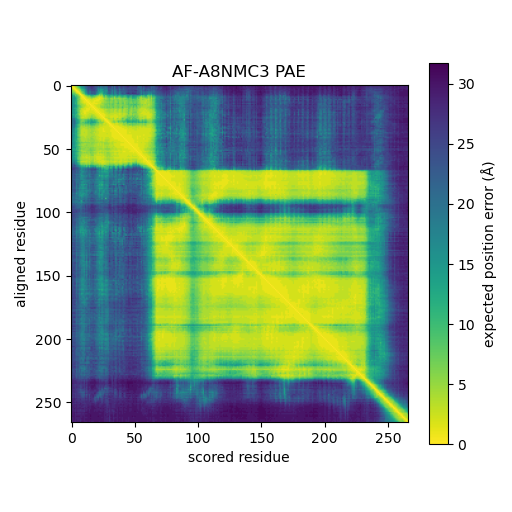C 1
ATOM 989 O O . ILE A 1 122 ? 5.845 -9.186 -15.451 1.00 90.44 122 ILE A O 1
ATOM 993 N N . PHE A 1 123 ? 6.690 -9.581 -13.407 1.00 90.69 123 PHE A N 1
ATOM 994 C CA . PHE A 1 123 ? 8.023 -9.988 -13.841 1.00 90.69 123 PHE A CA 1
ATOM 995 C C . PHE A 1 123 ? 8.288 -11.460 -13.484 1.00 90.69 123 PHE A C 1
ATOM 997 O O . PHE A 1 123 ? 7.601 -12.019 -12.622 1.00 90.69 123 PHE A O 1
ATOM 1004 N N . PRO A 1 124 ? 9.277 -12.113 -14.125 1.00 90.56 124 PRO A N 1
ATOM 1005 C CA . PRO A 1 124 ? 9.706 -13.459 -13.751 1.00 90.56 124 PRO A CA 1
ATOM 1006 C C . PRO A 1 124 ? 10.051 -13.559 -12.261 1.00 90.56 124 PRO A C 1
ATOM 1008 O O . PRO A 1 124 ? 10.610 -12.628 -11.686 1.00 90.56 124 PRO A O 1
ATOM 1011 N N . VAL A 1 125 ? 9.737 -14.695 -11.634 1.00 83.31 125 VAL A N 1
ATOM 1012 C CA . VAL A 1 125 ? 9.912 -14.910 -10.181 1.00 83.31 125 VAL A CA 1
ATOM 1013 C C . VAL A 1 125 ? 11.373 -14.741 -9.735 1.00 83.31 125 VAL A C 1
ATOM 1015 O O . VAL A 1 125 ? 11.643 -14.280 -8.625 1.00 83.31 125 VAL A O 1
ATOM 1018 N N . ASP A 1 126 ? 12.315 -15.088 -10.607 1.00 90.19 126 ASP A N 1
ATOM 1019 C CA . ASP A 1 126 ? 13.761 -14.981 -10.413 1.00 90.19 126 ASP A CA 1
ATOM 1020 C C . ASP A 1 126 ? 14.331 -13.591 -10.742 1.00 90.19 126 ASP A C 1
ATOM 1022 O O . ASP A 1 126 ? 15.512 -13.348 -10.497 1.00 90.19 126 ASP A O 1
ATOM 1026 N N . ALA A 1 127 ? 13.511 -12.658 -11.238 1.00 92.06 127 ALA A N 1
ATOM 1027 C CA . ALA A 1 127 ? 13.956 -11.306 -11.542 1.00 92.06 127 ALA A CA 1
ATOM 1028 C C . ALA A 1 127 ? 14.457 -10.580 -10.282 1.00 92.06 127 ALA A C 1
ATOM 1030 O O . ALA A 1 127 ? 13.831 -10.622 -9.215 1.00 92.06 127 ALA A O 1
ATOM 1031 N N . ASP A 1 128 ? 15.576 -9.874 -10.431 1.00 93.94 128 ASP A N 1
ATOM 1032 C CA . ASP A 1 128 ? 16.127 -8.989 -9.410 1.00 93.94 128 ASP A CA 1
ATOM 1033 C C . ASP A 1 128 ? 15.401 -7.638 -9.461 1.00 93.94 128 ASP A C 1
ATOM 1035 O O . ASP A 1 128 ? 15.723 -6.775 -10.280 1.00 93.94 128 ASP A O 1
ATOM 1039 N N . ILE A 1 129 ? 14.399 -7.464 -8.592 1.00 93.12 129 ILE A N 1
ATOM 1040 C CA . ILE A 1 129 ? 13.543 -6.267 -8.587 1.00 93.12 129 ILE A CA 1
ATOM 1041 C C . ILE A 1 129 ? 14.300 -4.967 -8.341 1.00 93.12 129 ILE A C 1
ATOM 1043 O O . ILE A 1 129 ? 13.835 -3.921 -8.781 1.00 93.12 129 ILE A O 1
ATOM 1047 N N . GLY A 1 130 ? 15.465 -5.013 -7.685 1.00 92.81 130 GLY A N 1
ATOM 1048 C CA . GLY A 1 130 ? 16.277 -3.819 -7.442 1.00 92.81 130 GLY A CA 1
ATOM 1049 C C . GLY A 1 130 ? 16.895 -3.254 -8.721 1.00 92.81 130 GLY A C 1
ATOM 1050 O O . GLY A 1 130 ? 17.207 -2.071 -8.785 1.00 92.81 130 GLY A O 1
ATOM 1051 N N . LYS A 1 131 ? 17.031 -4.079 -9.765 1.00 94.31 131 LYS A N 1
ATOM 1052 C CA . LYS A 1 131 ? 17.668 -3.707 -11.038 1.00 94.31 131 LYS A CA 1
ATOM 1053 C C . LYS A 1 131 ? 16.680 -3.445 -12.168 1.00 94.31 131 LYS A C 1
ATOM 1055 O O . LYS A 1 131 ? 17.102 -3.152 -13.284 1.00 94.31 131 LYS A O 1
ATOM 1060 N N . ILE A 1 132 ? 15.382 -3.586 -11.911 1.00 95.25 132 ILE A N 1
ATOM 1061 C CA . ILE A 1 132 ? 14.365 -3.358 -12.932 1.00 95.25 132 ILE A CA 1
ATOM 1062 C C . ILE A 1 132 ? 14.273 -1.860 -13.209 1.00 95.25 132 ILE A C 1
ATOM 1064 O O . ILE A 1 132 ? 14.067 -1.060 -12.300 1.00 95.25 132 ILE A O 1
ATOM 1068 N N . VAL A 1 133 ? 14.388 -1.509 -14.486 1.00 95.75 133 VAL A N 1
ATOM 1069 C CA . VAL A 1 133 ? 14.137 -0.169 -15.011 1.00 95.75 133 VAL A CA 1
ATOM 1070 C C . VAL A 1 133 ? 13.147 -0.310 -16.159 1.00 95.75 133 VAL A C 1
ATOM 1072 O O . VAL A 1 133 ? 13.302 -1.191 -17.006 1.00 95.75 133 VAL A O 1
ATOM 1075 N N . MET A 1 134 ? 12.108 0.518 -16.163 1.00 94.44 134 MET A N 1
ATOM 1076 C CA . MET A 1 134 ? 11.118 0.560 -17.237 1.00 94.44 134 MET A CA 1
ATOM 1077 C C . MET A 1 134 ? 10.558 1.970 -17.413 1.00 94.44 134 MET A C 1
ATOM 1079 O O . MET A 1 134 ? 10.754 2.833 -16.555 1.00 94.44 134 MET A O 1
ATOM 1083 N N . GLU A 1 135 ? 9.811 2.179 -18.497 1.00 94.25 135 GLU A N 1
ATOM 1084 C CA . GLU A 1 135 ? 9.060 3.413 -18.707 1.00 94.25 135 GLU A CA 1
ATOM 1085 C C . GLU A 1 135 ? 8.069 3.646 -17.555 1.00 94.25 135 GLU A C 1
ATOM 1087 O O . GLU A 1 135 ? 7.248 2.785 -17.190 1.00 94.25 135 GLU A O 1
ATOM 1092 N N . ARG A 1 136 ? 8.167 4.836 -16.964 1.00 92.12 136 ARG A N 1
ATOM 1093 C CA . ARG A 1 136 ? 7.329 5.264 -15.856 1.00 92.12 136 ARG A CA 1
ATOM 1094 C C . ARG A 1 136 ? 5.915 5.519 -16.353 1.00 92.12 136 ARG A C 1
ATOM 1096 O O . ARG A 1 136 ? 5.672 6.323 -17.250 1.00 92.12 136 ARG A O 1
ATOM 1103 N N . GLU A 1 137 ? 4.957 4.892 -15.685 1.00 85.56 137 GLU A N 1
ATOM 1104 C CA . GLU A 1 137 ? 3.550 5.121 -15.973 1.00 85.56 137 GLU A CA 1
ATOM 1105 C C . GLU A 1 137 ? 3.135 6.537 -15.536 1.00 85.56 137 GLU A C 1
ATOM 1107 O O . GLU A 1 137 ? 3.260 6.916 -14.366 1.00 85.56 137 GLU A O 1
ATOM 1112 N N . ARG A 1 138 ? 2.584 7.331 -16.462 1.00 85.56 138 ARG A N 1
ATOM 1113 C CA . ARG A 1 138 ? 2.161 8.718 -16.199 1.00 85.56 138 ARG A CA 1
ATOM 1114 C C . ARG A 1 138 ? 0.775 8.789 -15.549 1.00 85.56 138 ARG A C 1
ATOM 1116 O O . ARG A 1 138 ? -0.154 9.377 -16.102 1.00 85.56 138 ARG A O 1
ATOM 1123 N N . ARG A 1 139 ? 0.628 8.202 -14.358 1.00 85.69 139 ARG A N 1
ATOM 1124 C CA . ARG A 1 139 ? -0.612 8.277 -13.565 1.00 85.69 139 ARG A CA 1
ATOM 1125 C C . ARG A 1 139 ? -0.715 9.568 -12.772 1.00 85.69 139 ARG A C 1
ATOM 1127 O O . ARG A 1 139 ? 0.275 10.220 -12.442 1.00 85.69 139 ARG A O 1
ATOM 1134 N N . PHE A 1 140 ? -1.952 9.911 -12.421 1.00 82.88 140 PHE A N 1
ATOM 1135 C CA . PHE A 1 140 ? -2.282 11.137 -11.697 1.00 82.88 140 PHE A CA 1
ATOM 1136 C C . PHE A 1 140 ? -1.448 11.310 -10.418 1.00 82.88 140 PHE A C 1
ATOM 1138 O O . PHE A 1 140 ? -0.970 12.412 -10.154 1.00 82.88 140 PHE A O 1
ATOM 1145 N N . ARG A 1 141 ? -1.254 10.244 -9.626 1.00 84.25 141 ARG A N 1
ATOM 1146 C CA . ARG A 1 141 ? -0.493 10.317 -8.365 1.00 84.25 141 ARG A CA 1
ATOM 1147 C C . ARG A 1 141 ? 1.007 10.383 -8.566 1.00 84.25 141 ARG A C 1
ATOM 1149 O O . ARG A 1 141 ? 1.644 11.166 -7.874 1.00 84.25 141 ARG A O 1
ATOM 1156 N N . THR A 1 142 ? 1.538 9.660 -9.543 1.00 87.50 142 THR A N 1
ATOM 1157 C CA . THR A 1 142 ? 2.946 9.735 -9.944 1.00 87.50 142 THR A CA 1
ATOM 1158 C C . THR A 1 142 ? 3.335 11.170 -10.314 1.00 87.50 142 THR A C 1
ATOM 1160 O O . THR A 1 142 ? 4.323 11.695 -9.805 1.00 87.50 142 THR A O 1
ATOM 1163 N N . LEU A 1 143 ? 2.497 11.851 -11.108 1.00 87.88 143 LEU A N 1
ATOM 1164 C CA . LEU A 1 143 ? 2.710 13.252 -11.490 1.00 87.88 143 LEU A CA 1
ATOM 1165 C C . LEU A 1 143 ? 2.606 14.211 -10.292 1.00 87.88 143 LEU A C 1
ATOM 1167 O O . LEU A 1 143 ? 3.459 15.075 -10.123 1.00 87.88 143 LEU A O 1
ATOM 1171 N N . HIS A 1 144 ? 1.598 14.047 -9.428 1.00 87.94 144 HIS A N 1
ATOM 1172 C CA . HIS A 1 144 ? 1.453 14.883 -8.224 1.00 87.94 144 HIS A CA 1
ATOM 1173 C C . HIS A 1 144 ? 2.576 14.688 -7.200 1.00 87.94 144 HIS A C 1
ATOM 1175 O O . HIS A 1 144 ? 2.863 15.604 -6.430 1.00 87.94 144 HIS A O 1
ATOM 1181 N N . ALA A 1 145 ? 3.194 13.507 -7.184 1.00 89.06 145 ALA A N 1
ATOM 1182 C CA . ALA A 1 145 ? 4.346 13.203 -6.349 1.00 89.06 145 ALA A CA 1
ATOM 1183 C C . ALA A 1 145 ? 5.659 13.803 -6.894 1.00 89.06 145 ALA A C 1
ATOM 1185 O O . ALA A 1 145 ? 6.687 13.669 -6.242 1.00 89.06 145 ALA A O 1
ATOM 1186 N N . GLY A 1 146 ? 5.642 14.467 -8.060 1.00 90.69 146 GLY A N 1
ATOM 1187 C CA . GLY A 1 146 ? 6.827 15.101 -8.650 1.00 90.69 146 GLY A CA 1
ATOM 1188 C C . GLY A 1 146 ? 7.796 14.119 -9.314 1.00 90.69 146 GLY A C 1
ATOM 1189 O O . GLY A 1 146 ? 8.969 14.433 -9.500 1.00 90.69 146 GLY A O 1
ATOM 1190 N N . LEU A 1 147 ? 7.333 12.916 -9.663 1.00 90.12 147 LEU A N 1
ATOM 1191 C CA . LEU A 1 147 ? 8.156 11.920 -10.344 1.00 90.12 147 LEU A CA 1
ATOM 1192 C C . LEU A 1 147 ? 8.188 12.204 -11.854 1.00 90.12 147 LEU A C 1
ATOM 1194 O O . LEU A 1 147 ? 7.296 11.794 -12.596 1.00 90.12 147 LEU A O 1
ATOM 1198 N N . GLU A 1 148 ? 9.222 12.923 -12.301 1.00 83.50 148 GLU A N 1
ATOM 1199 C CA . GLU A 1 148 ? 9.330 13.428 -13.683 1.00 83.50 148 GLU A CA 1
ATOM 1200 C C . GLU A 1 148 ? 10.218 12.587 -14.612 1.00 83.50 148 GLU A C 1
ATOM 1202 O O . GLU A 1 148 ? 10.049 12.652 -15.829 1.00 83.50 148 GLU A O 1
ATOM 1207 N N . SER A 1 149 ? 11.149 11.787 -14.070 1.00 86.69 149 SER A N 1
ATOM 1208 C CA . SER A 1 149 ? 12.016 10.930 -14.902 1.00 86.69 149 SER A CA 1
ATOM 1209 C C . SER A 1 149 ? 11.173 9.988 -15.780 1.00 86.69 149 SER A C 1
ATOM 1211 O O . SER A 1 149 ? 10.224 9.386 -15.267 1.00 86.69 149 SER A O 1
ATOM 1213 N N . PRO A 1 150 ? 11.500 9.842 -17.078 1.00 89.25 150 PRO A N 1
ATOM 1214 C CA . PRO A 1 150 ? 10.748 8.984 -17.992 1.00 89.25 150 PRO A CA 1
ATOM 1215 C C . PRO A 1 150 ? 10.911 7.498 -17.667 1.00 89.25 150 PRO A C 1
ATOM 1217 O O . PRO A 1 150 ? 10.015 6.712 -17.952 1.00 89.25 150 PRO A O 1
ATOM 1220 N N . GLU A 1 151 ? 12.026 7.118 -17.045 1.00 94.12 151 GLU A N 1
ATOM 1221 C CA . GLU A 1 151 ? 12.304 5.749 -16.621 1.00 94.12 151 GLU A CA 1
ATOM 1222 C C . GLU A 1 151 ? 12.544 5.683 -15.117 1.00 94.12 151 GLU A C 1
ATOM 1224 O O . GLU A 1 151 ? 13.041 6.634 -14.493 1.00 94.12 151 GLU A O 1
ATOM 1229 N N . SER A 1 152 ? 12.168 4.553 -14.528 1.00 94.31 152 SER A N 1
ATOM 1230 C CA . SER A 1 152 ? 12.264 4.328 -13.093 1.00 94.31 152 SER A CA 1
ATOM 1231 C C . SER A 1 152 ? 12.267 2.851 -12.733 1.00 94.31 152 SER A C 1
ATOM 1233 O O . SER A 1 152 ? 11.936 1.981 -13.543 1.00 94.31 152 SER A O 1
ATOM 1235 N N . ASN A 1 153 ? 12.615 2.580 -11.474 1.00 96.44 153 ASN A N 1
ATOM 1236 C CA . ASN A 1 153 ? 12.286 1.311 -10.855 1.00 96.44 153 ASN A CA 1
ATOM 1237 C C . ASN A 1 153 ? 10.801 1.346 -10.436 1.00 96.44 153 ASN A C 1
ATOM 1239 O O . ASN A 1 153 ? 10.435 2.149 -9.573 1.00 96.44 153 ASN A O 1
ATOM 1243 N N . PRO A 1 154 ? 9.937 0.488 -11.009 1.00 96.12 154 PRO A N 1
ATOM 1244 C CA . PRO A 1 154 ? 8.498 0.545 -10.766 1.00 96.12 154 PRO A CA 1
ATOM 1245 C C . PRO A 1 154 ? 8.126 0.121 -9.335 1.00 96.12 154 PRO A C 1
ATOM 1247 O O . PRO A 1 154 ? 7.098 0.547 -8.815 1.00 96.12 154 PRO A O 1
ATOM 1250 N N . PHE A 1 155 ? 8.969 -0.677 -8.672 1.00 96.31 155 PHE A N 1
ATOM 1251 C CA . PHE A 1 155 ? 8.783 -1.066 -7.274 1.00 96.31 155 PHE A CA 1
ATOM 1252 C C . PHE A 1 155 ? 9.108 0.102 -6.337 1.00 96.31 155 PHE A C 1
ATOM 1254 O O . PHE A 1 155 ? 8.371 0.354 -5.386 1.00 96.31 155 PHE A O 1
ATOM 1261 N N . ALA A 1 156 ? 10.168 0.860 -6.626 1.00 95.88 156 ALA A N 1
ATOM 1262 C CA . ALA A 1 156 ? 10.497 2.062 -5.864 1.00 95.88 156 ALA A CA 1
ATOM 1263 C C . ALA A 1 156 ? 9.426 3.152 -6.025 1.00 95.88 156 ALA A C 1
ATOM 1265 O O . ALA A 1 156 ? 9.030 3.775 -5.037 1.00 95.88 156 ALA A O 1
ATOM 1266 N N . ASP A 1 157 ? 8.903 3.330 -7.244 1.00 95.44 157 ASP A N 1
ATOM 1267 C CA . ASP A 1 157 ? 7.793 4.246 -7.523 1.00 95.44 157 ASP A CA 1
ATOM 1268 C C . ASP A 1 157 ? 6.542 3.895 -6.705 1.00 95.44 157 ASP A C 1
ATOM 1270 O O . ASP A 1 157 ? 5.974 4.784 -6.068 1.00 95.44 157 ASP A O 1
ATOM 1274 N N . ASP A 1 158 ? 6.139 2.617 -6.654 1.00 94.75 158 ASP A N 1
ATOM 1275 C CA . ASP A 1 158 ? 5.001 2.171 -5.835 1.00 94.75 158 ASP A CA 1
ATOM 1276 C C . ASP A 1 158 ? 5.147 2.614 -4.374 1.00 94.75 158 ASP A C 1
ATOM 1278 O O . ASP A 1 158 ? 4.190 3.095 -3.765 1.00 94.75 158 ASP A O 1
ATOM 1282 N N . ILE A 1 159 ? 6.347 2.464 -3.803 1.00 94.94 159 ILE A N 1
ATOM 1283 C CA . ILE A 1 159 ? 6.619 2.832 -2.410 1.00 94.94 159 ILE A CA 1
ATOM 1284 C C . ILE A 1 159 ? 6.632 4.336 -2.226 1.00 94.94 159 ILE A C 1
ATOM 1286 O O . ILE A 1 159 ? 6.001 4.833 -1.292 1.00 94.94 159 ILE A O 1
ATOM 1290 N N . TYR A 1 160 ? 7.303 5.071 -3.105 1.00 95.38 160 TYR A N 1
ATOM 1291 C CA . TYR A 1 160 ? 7.348 6.522 -3.005 1.00 95.38 160 TYR A CA 1
ATOM 1292 C C . TYR A 1 160 ? 5.942 7.125 -3.095 1.00 95.38 160 TYR A C 1
ATOM 1294 O O . TYR A 1 160 ? 5.545 7.918 -2.238 1.00 95.38 160 TYR A O 1
ATOM 1302 N N . VAL A 1 161 ? 5.146 6.688 -4.075 1.00 93.88 161 VAL A N 1
ATOM 1303 C CA . VAL A 1 161 ? 3.765 7.147 -4.258 1.00 93.88 161 VAL A CA 1
ATOM 1304 C C . VAL A 1 161 ? 2.882 6.718 -3.085 1.00 93.88 161 VAL A C 1
ATOM 1306 O O . VAL A 1 161 ? 2.095 7.531 -2.596 1.00 93.88 161 VAL A O 1
ATOM 1309 N N . LEU A 1 162 ? 3.036 5.494 -2.567 1.00 91.12 162 LEU A N 1
ATOM 1310 C CA . LEU A 1 162 ? 2.317 5.043 -1.372 1.00 91.12 162 LEU A CA 1
ATOM 1311 C C . LEU A 1 162 ? 2.592 5.958 -0.173 1.00 91.12 162 LEU A C 1
ATOM 1313 O O . LEU A 1 162 ? 1.657 6.396 0.496 1.00 91.12 162 LEU A O 1
ATOM 1317 N N . ILE A 1 163 ? 3.858 6.277 0.093 1.00 91.31 163 ILE A N 1
ATOM 1318 C CA . ILE A 1 163 ? 4.251 7.156 1.199 1.00 91.31 163 ILE A CA 1
ATOM 1319 C C . ILE A 1 163 ? 3.740 8.581 0.975 1.00 91.31 163 ILE A C 1
ATOM 1321 O O . ILE A 1 163 ? 3.172 9.178 1.893 1.00 91.31 163 ILE A O 1
ATOM 1325 N N . TYR A 1 164 ? 3.836 9.092 -0.253 1.00 92.50 164 TYR A N 1
ATOM 1326 C CA . TYR A 1 164 ? 3.288 10.393 -0.625 1.0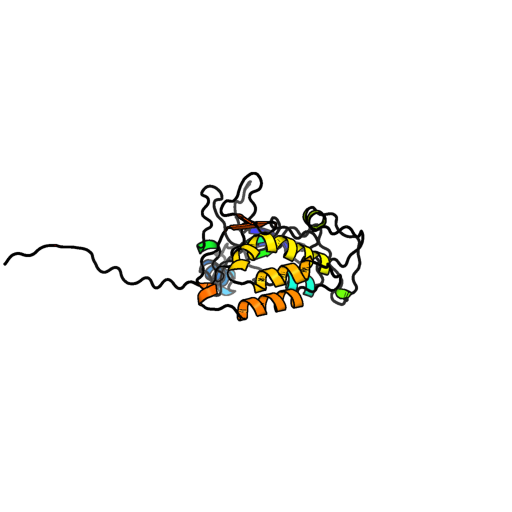0 92.50 164 TYR A CA 1
ATOM 1327 C C . TYR A 1 164 ? 1.778 10.476 -0.368 1.00 92.50 164 TYR A C 1
ATOM 1329 O O . TYR A 1 164 ? 1.288 11.484 0.143 1.00 92.50 164 TYR A O 1
ATOM 1337 N N . VAL A 1 165 ? 1.036 9.413 -0.686 1.00 85.12 165 VAL A N 1
ATOM 1338 C CA . VAL A 1 165 ? -0.409 9.318 -0.458 1.00 85.12 165 VAL A CA 1
ATOM 1339 C C . VAL A 1 165 ? -0.735 9.197 1.034 1.00 85.12 165 VAL A C 1
ATOM 1341 O O . VAL A 1 165 ? -1.620 9.899 1.530 1.00 85.12 165 VAL A O 1
ATOM 1344 N N . LEU A 1 166 ? -0.024 8.335 1.766 1.00 82.44 166 LEU A N 1
ATOM 1345 C CA . LEU A 1 166 ? -0.291 8.063 3.180 1.00 82.44 166 LEU A CA 1
ATOM 1346 C C . LEU A 1 166 ? 0.003 9.260 4.085 1.00 82.44 166 LEU A C 1
ATOM 1348 O O . LEU A 1 166 ? -0.703 9.438 5.078 1.00 82.44 166 LEU A O 1
ATOM 1352 N N . GLN A 1 167 ? 0.978 10.108 3.746 1.00 87.69 167 GLN A N 1
ATOM 1353 C CA . GLN A 1 167 ? 1.353 11.251 4.587 1.00 87.69 167 GLN A CA 1
ATOM 1354 C C . GLN A 1 167 ? 0.155 12.160 4.894 1.00 87.69 167 GLN A C 1
ATOM 1356 O O . GLN A 1 167 ? 0.008 12.655 6.007 1.00 87.69 167 GLN A O 1
ATOM 1361 N N . ARG A 1 168 ? -0.754 12.314 3.922 1.00 80.94 168 ARG A N 1
ATOM 1362 C CA . ARG A 1 168 ? -1.943 13.164 4.024 1.00 80.94 168 ARG A CA 1
ATOM 1363 C C . ARG A 1 168 ? -2.919 12.692 5.101 1.00 80.94 168 ARG A C 1
ATOM 1365 O O . ARG A 1 168 ? -3.699 13.490 5.607 1.00 80.94 168 ARG A O 1
ATOM 1372 N N . TRP A 1 169 ? -2.873 11.417 5.458 1.00 73.44 169 TRP A N 1
ATOM 1373 C CA . TRP A 1 169 ? -3.784 10.807 6.422 1.00 73.44 169 TRP A CA 1
ATOM 1374 C C . TRP A 1 169 ? -3.096 10.474 7.739 1.00 73.44 169 TRP A C 1
ATOM 1376 O O . TRP A 1 169 ? -3.704 10.562 8.798 1.00 73.44 169 TRP A O 1
ATOM 1386 N N . VAL A 1 170 ? -1.818 10.104 7.677 1.00 78.69 170 VAL A N 1
ATOM 1387 C CA . VAL A 1 170 ? -1.083 9.597 8.835 1.00 78.69 170 VAL A CA 1
ATOM 1388 C C . VAL A 1 170 ? -0.359 10.718 9.582 1.00 78.69 170 VAL A C 1
ATOM 1390 O O . VAL A 1 170 ? -0.327 10.683 10.807 1.00 78.69 170 VAL A O 1
ATOM 1393 N N . ARG A 1 171 ? 0.146 11.764 8.907 1.00 86.62 171 ARG A N 1
ATOM 1394 C CA . ARG A 1 171 ? 0.885 12.859 9.577 1.00 86.62 171 ARG A CA 1
ATOM 1395 C C . ARG A 1 171 ? 0.044 13.709 10.523 1.00 86.62 171 ARG A C 1
ATOM 1397 O O . ARG A 1 171 ? 0.592 14.492 11.283 1.00 86.62 171 ARG A O 1
ATOM 1404 N N . VAL A 1 172 ? -1.274 13.525 10.563 1.00 78.69 172 VAL A N 1
ATOM 1405 C CA . VAL A 1 172 ? -2.143 14.204 11.541 1.00 78.69 172 VAL A CA 1
ATOM 1406 C C . VAL A 1 172 ? -1.752 13.914 12.991 1.00 78.69 172 VAL A C 1
ATOM 1408 O O . VAL A 1 172 ? -2.073 14.704 13.874 1.00 78.69 172 VAL A O 1
ATOM 1411 N N . VAL A 1 173 ? -1.057 12.799 13.246 1.00 80.19 173 VAL A N 1
ATOM 1412 C CA . VAL A 1 173 ? -0.575 12.429 14.584 1.00 80.19 173 VAL A CA 1
ATOM 1413 C C . VAL A 1 173 ? 0.843 12.922 14.875 1.00 80.19 173 VAL A C 1
ATOM 1415 O O . VAL A 1 173 ? 1.352 12.615 15.944 1.00 80.19 173 VAL A O 1
ATOM 1418 N N . GLU A 1 174 ? 1.491 13.690 13.991 1.00 88.50 174 GLU A N 1
ATOM 1419 C CA . GLU A 1 174 ? 2.907 14.073 14.154 1.00 88.50 174 GLU A CA 1
ATOM 1420 C C . GLU A 1 174 ? 3.186 14.916 15.405 1.00 88.50 174 GLU A C 1
ATOM 1422 O O . GLU A 1 174 ? 4.254 14.810 15.993 1.00 88.50 174 GLU A O 1
ATOM 1427 N N . ASN A 1 175 ? 2.194 15.658 15.903 1.00 86.38 175 ASN A N 1
ATOM 1428 C CA . ASN A 1 175 ? 2.309 16.375 17.178 1.00 86.38 175 ASN A CA 1
ATOM 1429 C C . ASN A 1 175 ? 2.331 15.442 18.403 1.00 86.38 175 ASN A C 1
ATOM 1431 O O . ASN A 1 175 ? 2.766 15.842 19.478 1.00 86.38 175 ASN A O 1
ATOM 1435 N N . VAL A 1 176 ? 1.818 14.217 18.255 1.00 84.31 176 VAL A N 1
ATOM 1436 C CA . VAL A 1 176 ? 1.773 13.181 19.301 1.00 84.31 176 VAL A CA 1
ATOM 1437 C C . VAL A 1 176 ? 2.916 12.178 19.119 1.00 84.31 176 VAL A C 1
ATOM 1439 O O . VAL A 1 176 ? 3.490 11.707 20.100 1.00 84.31 176 VAL A O 1
ATOM 1442 N N . VAL A 1 177 ? 3.253 11.859 17.869 1.00 86.62 177 VAL A N 1
ATOM 1443 C CA . VAL A 1 177 ? 4.295 10.909 17.461 1.00 86.62 177 VAL A CA 1
ATOM 1444 C C . VAL A 1 177 ? 5.230 11.612 16.465 1.00 86.62 177 VAL A C 1
ATOM 1446 O O . VAL A 1 177 ? 5.068 11.432 15.256 1.00 86.62 177 VAL A O 1
ATOM 1449 N N . PRO A 1 178 ? 6.182 12.447 16.924 1.00 92.75 178 PRO A N 1
ATOM 1450 C CA . PRO A 1 178 ? 7.054 13.236 16.044 1.00 92.75 178 PRO A CA 1
ATOM 1451 C C . PRO A 1 178 ? 7.855 12.398 15.042 1.00 92.75 178 PRO A C 1
ATOM 1453 O O . PRO A 1 178 ? 8.114 12.836 13.920 1.00 92.75 178 PRO A O 1
ATOM 1456 N N . GLU A 1 179 ? 8.188 11.160 15.409 1.00 93.06 179 GLU A N 1
ATOM 1457 C CA . GLU A 1 179 ? 8.894 10.197 14.564 1.00 93.06 179 GLU A CA 1
ATOM 1458 C C . GLU A 1 179 ? 8.141 9.905 13.262 1.00 93.06 179 GLU A C 1
ATOM 1460 O O . GLU A 1 179 ? 8.763 9.557 12.257 1.00 93.06 179 GLU A O 1
ATOM 1465 N N . ILE A 1 180 ? 6.812 10.070 13.247 1.00 88.25 180 ILE A N 1
ATOM 1466 C CA . ILE A 1 180 ? 6.012 9.877 12.039 1.00 88.25 180 ILE A CA 1
ATOM 1467 C C . ILE A 1 180 ? 6.331 10.939 10.985 1.00 88.25 180 ILE A C 1
ATOM 1469 O O . ILE A 1 180 ? 6.414 10.609 9.807 1.00 88.25 180 ILE A O 1
ATOM 1473 N N . GLY A 1 181 ? 6.547 12.194 11.395 1.00 92.38 181 GLY A N 1
ATOM 1474 C CA . GLY A 1 181 ? 6.890 13.286 10.488 1.00 92.38 181 GLY A CA 1
ATOM 1475 C C . GLY A 1 181 ? 8.257 13.043 9.860 1.00 92.38 181 GLY A C 1
ATOM 1476 O O . GLY A 1 181 ? 8.372 13.013 8.637 1.00 92.38 181 GLY A O 1
ATOM 1477 N N . VAL A 1 182 ? 9.248 12.725 10.703 1.00 94.75 182 VAL A N 1
ATOM 1478 C CA . VAL A 1 182 ? 10.613 12.374 10.273 1.00 94.75 182 VAL A CA 1
ATOM 1479 C C . VAL A 1 182 ? 10.598 11.201 9.292 1.00 94.75 182 VAL A C 1
ATOM 1481 O O . VAL A 1 182 ? 11.262 11.258 8.265 1.00 94.75 182 VAL A O 1
ATOM 1484 N N . PHE A 1 183 ? 9.795 10.166 9.551 1.00 94.06 183 PHE A N 1
ATOM 1485 C CA . PHE A 1 183 ? 9.646 9.026 8.646 1.00 94.06 183 PHE A CA 1
ATOM 1486 C C . PHE A 1 183 ? 9.170 9.420 7.243 1.00 94.06 183 PHE A C 1
ATOM 1488 O O . PHE A 1 183 ? 9.711 8.923 6.254 1.00 94.06 183 PHE A O 1
ATOM 1495 N N . PHE A 1 184 ? 8.169 10.299 7.143 1.00 93.75 184 PHE A N 1
ATOM 1496 C CA . PHE A 1 184 ? 7.699 10.785 5.846 1.00 93.75 184 PHE A CA 1
ATOM 1497 C C . PHE A 1 184 ? 8.745 11.676 5.173 1.00 93.75 184 PHE A C 1
ATOM 1499 O O . PHE A 1 184 ? 9.009 11.501 3.985 1.00 93.75 184 PHE A O 1
ATOM 1506 N N . ASP A 1 185 ? 9.368 12.585 5.923 1.00 94.81 185 ASP A N 1
ATOM 1507 C CA . ASP A 1 185 ? 10.352 13.527 5.387 1.00 94.81 185 ASP A CA 1
ATOM 1508 C C . ASP A 1 185 ? 11.618 12.808 4.889 1.00 94.81 185 ASP A C 1
ATOM 1510 O O . ASP A 1 185 ? 12.107 13.119 3.805 1.00 94.81 185 ASP A O 1
ATOM 1514 N N . GLU A 1 186 ? 12.108 11.787 5.601 1.00 93.69 186 GLU A N 1
ATOM 1515 C CA . GLU A 1 186 ? 13.244 10.957 5.167 1.00 93.69 186 GLU A CA 1
ATOM 1516 C C . GLU A 1 186 ? 13.020 10.312 3.795 1.00 93.69 186 GLU A C 1
ATOM 1518 O O . GLU A 1 186 ? 13.945 10.239 2.992 1.00 93.69 186 GLU A O 1
ATOM 1523 N N . ILE A 1 187 ? 11.809 9.816 3.531 1.00 92.56 187 ILE A N 1
ATOM 1524 C CA . ILE A 1 187 ? 11.499 9.106 2.283 1.00 92.56 187 ILE A CA 1
ATOM 1525 C C . ILE A 1 187 ? 11.176 10.094 1.157 1.00 92.56 187 ILE A C 1
ATOM 1527 O O . ILE A 1 187 ? 11.560 9.873 0.011 1.00 92.56 187 ILE A O 1
ATOM 1531 N N . LEU A 1 188 ? 10.452 11.173 1.464 1.00 93.44 188 LEU A N 1
ATOM 1532 C CA . LEU A 1 188 ? 9.928 12.088 0.451 1.00 93.44 188 LEU A CA 1
ATOM 1533 C C . LEU A 1 188 ? 10.910 13.192 0.054 1.00 93.44 188 LEU A C 1
ATOM 1535 O O . LEU A 1 188 ? 10.810 13.690 -1.066 1.00 93.44 188 LEU A O 1
ATOM 1539 N N . SER A 1 189 ? 11.864 13.549 0.921 1.00 91.31 189 SER A N 1
ATOM 1540 C CA . SER A 1 189 ? 12.874 14.582 0.636 1.00 91.31 189 SER A CA 1
ATOM 1541 C C . SER A 1 189 ? 13.831 14.203 -0.494 1.00 91.31 189 SER A C 1
ATOM 1543 O O . SER A 1 189 ? 14.299 15.081 -1.215 1.00 91.31 189 SER A O 1
ATOM 1545 N N . SER A 1 190 ? 14.103 12.909 -0.673 1.00 84.88 190 SER A N 1
ATOM 1546 C CA . SER A 1 190 ? 14.943 12.404 -1.754 1.00 84.88 190 SER A CA 1
ATOM 1547 C C . SER A 1 190 ? 14.417 11.060 -2.232 1.00 84.88 190 SER A C 1
ATOM 1549 O O . SER A 1 190 ? 14.608 10.036 -1.577 1.00 84.88 190 SER A O 1
ATOM 1551 N N . TYR A 1 191 ? 13.794 11.058 -3.410 1.00 89.75 191 TYR A N 1
ATOM 1552 C CA . TYR A 1 191 ? 13.473 9.820 -4.111 1.00 89.75 191 TYR A CA 1
ATOM 1553 C C . TYR A 1 191 ? 14.741 8.968 -4.303 1.00 89.75 191 TYR A C 1
ATOM 1555 O O . TYR A 1 191 ? 15.810 9.488 -4.625 1.00 89.75 191 TYR A O 1
ATOM 1563 N N . SER A 1 192 ? 14.606 7.652 -4.134 1.00 91.12 192 SER A N 1
ATOM 1564 C CA . SER A 1 192 ? 15.653 6.671 -4.421 1.00 91.12 192 SER A CA 1
ATOM 1565 C C . SER A 1 192 ? 15.057 5.496 -5.190 1.00 91.12 192 SER A C 1
ATOM 1567 O O . SER A 1 192 ? 13.987 5.001 -4.837 1.00 91.12 192 SER A O 1
ATOM 1569 N N . SER A 1 193 ? 15.766 5.025 -6.218 1.00 88.94 193 SER A N 1
ATOM 1570 C CA . SER A 1 193 ? 15.418 3.805 -6.959 1.00 88.94 193 SER A CA 1
ATOM 1571 C C . SER A 1 193 ? 15.572 2.529 -6.134 1.00 88.94 193 SER A C 1
ATOM 1573 O O . SER A 1 193 ? 15.074 1.486 -6.546 1.00 88.94 193 SER A O 1
ATOM 1575 N N . ASP A 1 194 ? 16.235 2.617 -4.983 1.00 89.56 194 ASP A N 1
ATOM 1576 C CA . ASP A 1 194 ? 16.508 1.478 -4.108 1.00 89.56 194 ASP A CA 1
ATOM 1577 C C . ASP A 1 194 ? 15.434 1.324 -3.016 1.00 89.56 194 ASP A C 1
ATOM 1579 O O . ASP A 1 194 ? 15.562 0.486 -2.124 1.00 89.56 194 ASP A O 1
ATOM 1583 N N . LEU A 1 195 ? 14.365 2.135 -3.053 1.00 91.62 195 LEU A N 1
ATOM 1584 C CA . LEU A 1 195 ? 13.286 2.071 -2.069 1.00 91.62 195 LEU A CA 1
ATOM 1585 C C . LEU A 1 195 ? 12.626 0.690 -2.051 1.00 91.62 195 LEU A C 1
ATOM 1587 O O . LEU A 1 195 ? 12.055 0.229 -3.038 1.00 91.62 195 LEU A O 1
ATOM 1591 N N . SER A 1 196 ? 12.634 0.072 -0.872 1.00 91.88 196 SER A N 1
ATOM 1592 C CA . SER A 1 196 ? 12.108 -1.270 -0.670 1.00 91.88 196 SER A CA 1
ATOM 1593 C C . SER A 1 196 ? 10.897 -1.291 0.255 1.00 91.88 196 SER A C 1
ATOM 1595 O O . SER A 1 196 ? 10.915 -0.751 1.367 1.00 91.88 196 SER A O 1
ATOM 1597 N N . ALA A 1 197 ? 9.848 -2.004 -0.165 1.00 89.56 197 ALA A N 1
ATOM 1598 C CA . ALA A 1 197 ? 8.631 -2.183 0.623 1.00 89.56 197 ALA A CA 1
ATOM 1599 C C . ALA A 1 197 ? 8.914 -2.751 2.020 1.00 89.56 197 ALA A C 1
ATOM 1601 O O . ALA A 1 197 ? 8.317 -2.317 3.008 1.00 89.56 197 ALA A O 1
ATOM 1602 N N . ILE A 1 198 ? 9.821 -3.732 2.110 1.00 90.06 198 ILE A N 1
ATOM 1603 C CA . ILE A 1 198 ? 10.120 -4.413 3.374 1.00 90.06 198 ILE A CA 1
ATOM 1604 C C . ILE A 1 198 ? 10.886 -3.501 4.333 1.00 90.06 198 ILE A C 1
ATOM 1606 O O . ILE A 1 198 ? 10.619 -3.513 5.535 1.00 90.06 198 ILE A O 1
ATOM 1610 N N . GLU A 1 199 ? 11.799 -2.680 3.817 1.00 91.62 199 GLU A N 1
ATOM 1611 C CA . GLU A 1 199 ? 12.601 -1.757 4.619 1.00 91.62 199 GLU A CA 1
ATOM 1612 C C . GLU A 1 199 ? 11.743 -0.614 5.154 1.00 91.62 199 GLU A C 1
ATOM 1614 O O . GLU A 1 199 ? 11.782 -0.316 6.351 1.00 91.62 199 GLU A O 1
ATOM 1619 N N . VAL A 1 200 ? 10.901 -0.033 4.296 1.00 91.00 200 VAL A N 1
ATOM 1620 C CA . VAL A 1 200 ? 9.959 1.024 4.677 1.00 91.00 200 VAL A CA 1
ATOM 1621 C C . VAL A 1 200 ? 8.949 0.512 5.703 1.00 91.00 200 VAL A C 1
ATOM 1623 O O . VAL A 1 200 ? 8.744 1.150 6.738 1.00 91.00 200 VAL A O 1
ATOM 1626 N N . LEU A 1 201 ? 8.389 -0.684 5.500 1.00 85.50 201 LEU A N 1
ATOM 1627 C CA . LEU A 1 201 ? 7.513 -1.309 6.491 1.00 85.50 201 LEU A CA 1
ATOM 1628 C C . LEU A 1 201 ? 8.242 -1.575 7.816 1.00 85.50 201 LEU A C 1
ATOM 1630 O O . LEU A 1 201 ? 7.667 -1.390 8.888 1.00 85.50 201 LEU A O 1
ATOM 1634 N N . SER A 1 202 ? 9.504 -2.000 7.765 1.00 86.38 202 SER A N 1
ATOM 1635 C CA . SER A 1 202 ? 10.307 -2.250 8.965 1.00 86.38 202 SER A CA 1
ATOM 1636 C C . SER A 1 202 ? 10.606 -0.960 9.731 1.00 86.38 202 SER A C 1
ATOM 1638 O O . SER A 1 202 ? 10.522 -0.948 10.958 1.00 86.38 202 SER A O 1
ATOM 1640 N N . LYS A 1 203 ? 10.898 0.150 9.036 1.00 89.62 203 LYS A N 1
ATOM 1641 C CA . LYS A 1 203 ? 10.992 1.490 9.643 1.00 89.62 203 LYS A CA 1
ATOM 1642 C C . LYS A 1 203 ? 9.684 1.870 10.341 1.00 89.62 203 LYS A C 1
ATOM 1644 O O . LYS A 1 203 ? 9.704 2.184 11.528 1.00 89.62 203 LYS A O 1
ATOM 1649 N N . PHE A 1 204 ? 8.553 1.744 9.650 1.00 83.50 204 PHE A N 1
ATOM 1650 C CA . PHE A 1 204 ? 7.243 2.075 10.211 1.00 83.50 204 PHE A CA 1
ATOM 1651 C C . PHE A 1 204 ? 6.897 1.227 11.447 1.00 83.50 204 PHE A C 1
ATOM 1653 O O . PHE A 1 204 ? 6.456 1.745 12.471 1.00 83.50 204 PHE A O 1
ATOM 1660 N N . ARG A 1 205 ? 7.165 -0.083 11.401 1.00 82.31 205 ARG A N 1
ATOM 1661 C CA . ARG A 1 205 ? 6.942 -0.995 12.536 1.00 82.31 205 ARG A CA 1
ATOM 1662 C C . ARG A 1 205 ? 7.788 -0.653 13.755 1.00 82.31 205 ARG A C 1
ATOM 1664 O O . ARG A 1 205 ? 7.320 -0.857 14.870 1.00 82.31 205 ARG A O 1
ATOM 1671 N N . ARG A 1 206 ? 9.005 -0.134 13.568 1.00 86.69 206 ARG A N 1
ATOM 1672 C CA . ARG A 1 206 ? 9.834 0.337 14.687 1.00 86.69 206 ARG A CA 1
ATOM 1673 C C . ARG A 1 206 ? 9.190 1.523 15.400 1.00 86.69 206 ARG A C 1
ATOM 1675 O O . ARG A 1 206 ? 9.166 1.522 16.624 1.00 86.69 206 ARG A O 1
ATOM 1682 N N . ILE A 1 207 ? 8.606 2.461 14.653 1.00 83.06 207 ILE A N 1
ATOM 1683 C CA . ILE A 1 207 ? 7.838 3.576 15.231 1.00 83.06 207 ILE A CA 1
ATOM 1684 C C . ILE A 1 207 ? 6.638 3.027 15.999 1.00 83.06 207 ILE A C 1
ATOM 1686 O O . ILE A 1 207 ? 6.459 3.341 17.169 1.00 83.06 207 ILE A O 1
ATOM 1690 N N . GLN A 1 208 ? 5.866 2.130 15.377 1.00 79.19 208 GLN A N 1
ATOM 1691 C CA . GLN A 1 208 ? 4.701 1.514 16.012 1.00 79.19 208 GLN A CA 1
ATOM 1692 C C . GLN A 1 208 ? 5.054 0.773 17.313 1.00 79.19 208 GLN A C 1
ATOM 1694 O O . GLN A 1 208 ? 4.322 0.870 18.295 1.00 79.19 208 GLN A O 1
ATOM 1699 N N . ALA A 1 209 ? 6.161 0.028 17.328 1.00 79.12 209 ALA A N 1
ATOM 1700 C CA . ALA A 1 209 ? 6.621 -0.710 18.502 1.00 79.12 209 ALA A CA 1
ATOM 1701 C C . ALA A 1 209 ? 7.119 0.207 19.633 1.00 79.12 209 ALA A C 1
ATOM 1703 O O . ALA A 1 209 ? 7.118 -0.211 20.787 1.00 79.12 209 ALA A O 1
ATOM 1704 N N . GLY A 1 210 ? 7.534 1.435 19.306 1.00 82.94 210 GLY A N 1
ATOM 1705 C CA . GLY A 1 210 ? 7.977 2.446 20.266 1.00 82.94 210 GLY A CA 1
ATOM 1706 C C . GLY A 1 210 ? 6.856 3.296 20.870 1.00 82.94 210 GLY A C 1
ATOM 1707 O O . GLY A 1 210 ? 7.140 4.111 21.742 1.00 82.94 210 GLY A O 1
ATOM 1708 N N . LEU A 1 211 ? 5.600 3.128 20.433 1.00 81.06 211 LEU A N 1
ATOM 1709 C CA . LEU A 1 211 ? 4.485 3.957 20.897 1.00 81.06 211 LEU A CA 1
ATOM 1710 C C . LEU A 1 211 ? 4.178 3.736 22.380 1.00 81.06 211 LEU A C 1
ATOM 1712 O O . LEU A 1 211 ? 3.969 2.606 22.832 1.00 81.06 211 LEU A O 1
ATOM 1716 N N . THR A 1 212 ? 4.062 4.832 23.128 1.00 86.44 212 THR A N 1
ATOM 1717 C CA . THR A 1 212 ? 3.674 4.785 24.538 1.00 86.44 212 THR A CA 1
ATOM 1718 C C . THR A 1 212 ? 2.162 4.598 24.704 1.00 86.44 212 THR A C 1
ATOM 1720 O O . THR A 1 212 ? 1.370 4.969 23.829 1.00 86.44 212 THR A O 1
ATOM 1723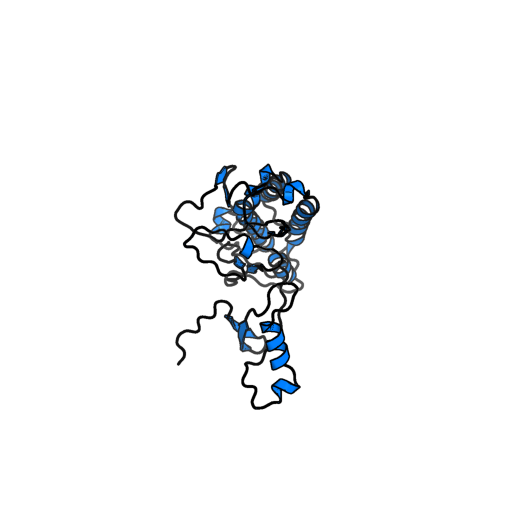 N N . PRO A 1 213 ? 1.705 4.062 25.850 1.00 81.94 213 PRO A N 1
ATOM 1724 C CA . PRO A 1 213 ? 0.281 4.000 26.163 1.00 81.94 213 PRO A CA 1
ATOM 1725 C C . PRO A 1 213 ? -0.407 5.374 26.125 1.00 81.94 213 PRO A C 1
ATOM 1727 O O . PRO A 1 213 ? -1.583 5.454 25.782 1.00 81.94 213 PRO A O 1
ATOM 1730 N N . GLU A 1 214 ? 0.302 6.447 26.476 1.00 81.44 214 GLU A N 1
ATOM 1731 C CA . GLU A 1 214 ? -0.191 7.824 26.424 1.00 81.44 214 GLU A CA 1
ATOM 1732 C C . GLU A 1 214 ? -0.443 8.254 24.978 1.00 81.44 214 GLU A C 1
ATOM 1734 O O . GLU A 1 214 ? -1.555 8.682 24.677 1.00 81.44 214 GLU A O 1
ATOM 1739 N N . GLN A 1 215 ? 0.530 8.049 24.081 1.00 77.94 215 GLN A N 1
ATOM 1740 C CA . GLN A 1 215 ? 0.395 8.348 22.650 1.00 77.94 215 GLN A CA 1
ATOM 1741 C C . GLN A 1 215 ? -0.750 7.555 22.008 1.00 77.94 215 GLN A C 1
ATOM 1743 O O . GLN A 1 215 ? -1.515 8.096 21.215 1.00 77.94 215 GLN A O 1
ATOM 1748 N N . LEU A 1 216 ? -0.921 6.284 22.388 1.00 71.50 216 LEU A N 1
ATOM 1749 C CA . LEU A 1 216 ? -2.011 5.433 21.893 1.00 71.50 216 LEU A CA 1
ATOM 1750 C C . LEU A 1 216 ? -3.403 5.884 22.362 1.00 71.50 216 LEU A C 1
ATOM 1752 O O . LEU A 1 216 ? -4.396 5.555 21.714 1.00 71.50 216 LEU A O 1
ATOM 1756 N N . ARG A 1 217 ? -3.490 6.592 23.494 1.00 72.94 217 ARG A N 1
ATOM 1757 C CA . ARG A 1 217 ? -4.747 7.133 24.037 1.00 72.94 217 ARG A CA 1
ATOM 1758 C C . ARG A 1 217 ? -5.025 8.563 23.586 1.00 72.94 217 ARG A C 1
ATOM 1760 O O . ARG A 1 217 ? -6.136 9.046 23.807 1.00 72.94 217 ARG A O 1
ATOM 1767 N N . SER A 1 218 ? -4.046 9.245 22.998 1.00 69.31 218 SER A N 1
ATOM 1768 C CA . SER A 1 218 ? -4.220 10.610 22.518 1.00 69.31 218 SER A CA 1
ATOM 1769 C C . SER A 1 218 ? -5.283 10.661 21.413 1.00 69.31 218 SER A C 1
ATOM 1771 O O . SER A 1 218 ? -5.251 9.847 20.488 1.00 69.31 218 SER A O 1
ATOM 1773 N N . PRO A 1 219 ? -6.229 11.614 21.474 1.00 69.12 219 PRO A N 1
ATOM 1774 C CA . PRO A 1 219 ? -7.164 11.822 20.379 1.00 69.12 219 PRO A CA 1
ATOM 1775 C C . PRO A 1 219 ? -6.408 12.281 19.128 1.00 69.12 219 PRO A C 1
ATOM 1777 O O . PRO A 1 219 ? -5.423 13.015 19.217 1.00 69.12 219 PRO A O 1
ATOM 1780 N N . THR A 1 220 ? -6.888 11.882 17.952 1.00 66.56 220 THR A N 1
ATOM 1781 C CA . THR A 1 220 ? -6.336 12.356 16.678 1.00 66.56 220 THR A CA 1
ATOM 1782 C C . THR A 1 220 ? -6.611 13.859 16.518 1.00 66.56 220 THR A C 1
ATOM 1784 O O . THR A 1 220 ? -7.783 14.243 16.534 1.00 66.56 220 THR A O 1
ATOM 1787 N N . PRO A 1 221 ? -5.584 14.712 16.323 1.00 68.44 221 PRO A N 1
ATOM 1788 C CA . PRO A 1 221 ? -5.747 16.170 16.223 1.00 68.44 221 PRO A CA 1
ATOM 1789 C C . PRO A 1 221 ? -6.595 16.655 15.036 1.00 68.44 221 PRO A C 1
ATOM 1791 O O . PRO A 1 221 ? -7.071 17.787 15.034 1.00 68.44 221 PRO A O 1
ATOM 1794 N N . GLY A 1 222 ? -6.787 15.817 14.016 1.00 70.25 222 GLY A N 1
ATOM 1795 C CA . GLY A 1 222 ? -7.619 16.109 12.852 1.00 70.25 222 GLY A CA 1
ATOM 1796 C C . GLY A 1 222 ? -7.735 14.908 11.919 1.00 70.25 222 GLY A C 1
ATOM 1797 O O . GLY A 1 222 ? -7.360 13.794 12.284 1.00 70.25 222 GLY A O 1
ATOM 1798 N N . ARG A 1 223 ? -8.269 15.137 10.714 1.00 68.44 223 ARG A N 1
ATOM 1799 C CA . ARG A 1 223 ? -8.541 14.087 9.712 1.00 68.44 223 ARG A CA 1
ATOM 1800 C C . ARG A 1 223 ? -7.560 14.079 8.547 1.00 68.44 223 ARG A C 1
ATOM 1802 O O . ARG A 1 223 ? -7.360 13.042 7.924 1.00 68.44 223 ARG A O 1
ATOM 1809 N N . LEU A 1 224 ? -6.994 15.237 8.221 1.00 72.38 224 LEU A N 1
ATOM 1810 C CA . LEU A 1 224 ? -6.143 15.426 7.053 1.00 72.38 224 LEU A CA 1
ATOM 1811 C C . LEU A 1 224 ? -4.957 16.319 7.391 1.00 72.38 224 LEU A C 1
ATOM 1813 O O . LEU A 1 224 ? -5.132 17.347 8.036 1.00 72.38 224 LEU A O 1
ATOM 1817 N N . TRP A 1 225 ? -3.783 15.950 6.899 1.00 84.38 225 TRP A N 1
ATOM 1818 C CA . TRP A 1 225 ? -2.569 16.753 6.919 1.00 84.38 225 TRP A CA 1
ATOM 1819 C C . TRP A 1 225 ? -2.255 17.256 5.510 1.00 84.38 225 TRP A C 1
ATOM 1821 O O . TRP A 1 225 ? -2.317 16.503 4.535 1.00 84.38 225 TRP A O 1
ATOM 1831 N N . HIS A 1 226 ? -1.901 18.529 5.378 1.00 84.81 226 HIS A N 1
ATOM 1832 C CA . HIS A 1 226 ? -1.437 19.099 4.121 1.00 84.81 226 HIS A CA 1
ATOM 1833 C C . HIS A 1 226 ? -0.476 20.257 4.377 1.00 84.81 226 HIS A C 1
ATOM 1835 O O . HIS A 1 226 ? -0.871 21.249 4.981 1.00 84.81 226 HIS A O 1
ATOM 1841 N N . GLN A 1 227 ? 0.770 20.130 3.903 1.00 83.56 227 GLN A N 1
ATOM 1842 C CA . GLN A 1 227 ? 1.787 21.192 3.956 1.00 83.56 227 GLN A CA 1
ATOM 1843 C C . GLN A 1 227 ? 1.918 21.828 5.356 1.00 83.56 227 GLN A C 1
ATOM 1845 O O . GLN A 1 227 ? 1.845 23.043 5.515 1.00 83.56 227 GLN A O 1
ATOM 1850 N N . GLY A 1 228 ? 2.043 20.992 6.391 1.00 83.19 228 GLY A N 1
ATOM 1851 C CA . GLY A 1 228 ? 2.176 21.437 7.785 1.00 83.19 228 GLY A CA 1
ATOM 1852 C C . GLY A 1 228 ? 0.876 21.905 8.448 1.00 83.19 228 GLY A C 1
ATOM 1853 O O . GLY A 1 228 ? 0.899 22.336 9.596 1.00 83.19 228 GLY A O 1
ATOM 1854 N N . THR A 1 229 ? -0.266 21.817 7.759 1.00 85.00 229 THR A N 1
ATOM 1855 C CA . THR A 1 229 ? -1.579 22.188 8.303 1.00 85.00 229 THR A CA 1
ATOM 1856 C C . THR A 1 229 ? -2.450 20.955 8.524 1.00 85.00 229 THR A C 1
ATOM 1858 O O . THR A 1 229 ? -2.554 20.095 7.648 1.00 85.00 229 THR A O 1
ATOM 1861 N N . ILE A 1 230 ? -3.122 20.884 9.677 1.00 82.38 230 ILE A N 1
ATOM 1862 C CA . ILE A 1 230 ? -4.088 19.828 10.004 1.00 82.38 230 ILE A CA 1
ATOM 1863 C C . ILE A 1 230 ? -5.513 20.369 9.837 1.00 82.38 230 ILE A C 1
ATOM 1865 O O . ILE A 1 230 ? -5.867 21.391 10.419 1.00 82.38 230 ILE A O 1
ATOM 1869 N N . SER A 1 231 ? -6.348 19.665 9.070 1.00 73.06 231 SER A N 1
ATOM 1870 C CA . SER A 1 231 ? -7.773 19.972 8.921 1.00 73.06 231 SER A CA 1
ATOM 1871 C C . SER A 1 231 ? -8.647 19.041 9.762 1.00 73.06 231 SER A C 1
ATOM 1873 O O . SER A 1 231 ? -8.508 17.815 9.723 1.00 73.06 231 SER A O 1
ATOM 1875 N N . VAL A 1 232 ? -9.613 19.637 10.464 1.00 64.75 232 VAL A N 1
ATOM 1876 C CA . VAL A 1 232 ? -10.708 18.946 11.170 1.00 64.75 232 VAL A CA 1
ATOM 1877 C C . VAL A 1 232 ? -11.922 18.667 10.277 1.00 64.75 232 VAL A C 1
ATOM 1879 O O . VAL A 1 232 ? -12.753 17.833 10.628 1.00 64.75 232 VAL A O 1
ATOM 1882 N N . SER A 1 233 ? -12.015 19.310 9.107 1.00 53.94 233 SER A N 1
ATOM 1883 C CA . SER A 1 233 ? -13.108 19.116 8.146 1.00 53.94 233 SER A CA 1
ATOM 1884 C C . SER A 1 233 ? -12.611 18.516 6.827 1.00 53.94 233 SER A C 1
ATOM 1886 O O . SER A 1 233 ? -11.535 18.846 6.322 1.00 53.94 233 SER A O 1
ATOM 1888 N N . SER A 1 234 ? -13.408 17.633 6.235 1.00 50.03 234 SER A N 1
ATOM 1889 C CA . SER A 1 234 ? -13.221 17.174 4.858 1.00 50.03 234 SER A CA 1
ATOM 1890 C C . SER A 1 234 ? -13.779 18.232 3.895 1.00 50.03 234 SER A C 1
ATOM 1892 O O . SER A 1 234 ? -14.885 18.062 3.388 1.00 50.03 234 SER A O 1
ATOM 1894 N N . TYR A 1 235 ? -13.106 19.372 3.707 1.00 38.66 235 TYR A N 1
ATOM 1895 C CA . TYR A 1 235 ? -13.654 20.450 2.869 1.00 38.66 235 TYR A CA 1
ATOM 1896 C C . TYR A 1 235 ? -13.550 20.150 1.356 1.00 38.66 235 TYR A C 1
ATOM 1898 O O . TYR A 1 235 ? -12.468 19.877 0.842 1.00 38.66 235 TYR A O 1
ATOM 1906 N N . ASN A 1 236 ? -14.722 20.236 0.710 1.00 35.56 236 ASN A N 1
ATOM 1907 C CA . ASN A 1 236 ? -15.118 20.485 -0.687 1.00 35.56 236 ASN A CA 1
ATOM 1908 C C . ASN A 1 236 ? -14.377 19.832 -1.872 1.00 35.56 236 ASN A C 1
ATOM 1910 O O . ASN A 1 236 ? -13.310 20.266 -2.296 1.00 35.56 236 ASN A O 1
ATOM 1914 N N . GLY A 1 237 ? -15.088 18.911 -2.538 1.00 33.91 237 GLY A N 1
ATOM 1915 C CA . GLY A 1 237 ? -14.969 18.650 -3.982 1.00 33.91 237 GLY A CA 1
ATOM 1916 C C . GLY A 1 237 ? -14.411 17.284 -4.371 1.00 33.91 237 GLY A C 1
ATOM 1917 O O . GLY A 1 237 ? -14.711 16.789 -5.449 1.00 33.91 237 GLY A O 1
ATOM 1918 N N . TYR A 1 238 ? -13.666 16.639 -3.480 1.00 33.03 238 TYR A N 1
ATOM 1919 C CA . TYR A 1 238 ? -13.239 15.253 -3.626 1.00 33.03 238 TYR A CA 1
ATOM 1920 C C . TYR A 1 238 ? -13.341 14.603 -2.252 1.00 33.03 238 TYR A C 1
ATOM 1922 O O . TYR A 1 238 ? -12.664 15.026 -1.316 1.00 33.03 238 TYR A O 1
ATOM 1930 N N . HIS A 1 239 ? -14.186 13.580 -2.131 1.00 37.97 239 HIS A N 1
ATOM 1931 C CA . HIS A 1 239 ? -14.337 12.788 -0.912 1.00 37.97 239 HIS A CA 1
ATOM 1932 C C . HIS A 1 239 ? -13.618 11.441 -1.064 1.00 37.97 239 HIS A C 1
ATOM 1934 O O . HIS A 1 239 ? -14.254 10.455 -1.431 1.00 37.97 239 HIS A O 1
ATOM 1940 N N . PRO A 1 240 ? -12.299 11.363 -0.824 1.00 35.75 240 PRO A N 1
ATOM 1941 C CA . PRO A 1 240 ? -11.618 10.088 -0.736 1.00 35.75 240 PRO A CA 1
ATOM 1942 C C . PRO A 1 240 ? -11.610 9.518 0.685 1.00 35.75 240 PRO A C 1
ATOM 1944 O O . PRO A 1 240 ? -11.650 10.238 1.684 1.00 35.75 240 PRO A O 1
ATOM 1947 N N . HIS A 1 241 ? -11.538 8.191 0.723 1.00 38.31 241 HIS A N 1
ATOM 1948 C CA . HIS A 1 241 ? -11.508 7.328 1.896 1.00 38.31 241 HIS A CA 1
ATOM 1949 C C . HIS A 1 241 ? -10.437 7.748 2.911 1.00 38.31 241 HIS A C 1
ATOM 1951 O O . HIS A 1 241 ? -9.258 7.874 2.582 1.00 38.31 241 HIS A O 1
ATOM 1957 N N . VAL A 1 242 ? -10.872 7.970 4.152 1.00 30.88 242 VAL A N 1
ATOM 1958 C CA . VAL A 1 242 ? -10.023 8.399 5.266 1.00 30.88 242 VAL A CA 1
ATOM 1959 C C . VAL A 1 242 ? -9.283 7.188 5.848 1.00 30.88 242 VAL A C 1
ATOM 1961 O O . VAL A 1 242 ? -9.893 6.147 6.099 1.00 30.88 242 VAL A O 1
ATOM 1964 N N . PHE A 1 243 ? -7.977 7.325 6.087 1.00 33.94 243 PHE A N 1
ATOM 1965 C CA . PHE A 1 243 ? -7.173 6.358 6.840 1.00 33.94 243 PHE A CA 1
ATOM 1966 C C . PHE A 1 243 ? -6.927 6.917 8.245 1.00 33.94 243 PHE A C 1
ATOM 1968 O O . PHE A 1 243 ? -6.265 7.936 8.398 1.00 33.94 243 PHE A O 1
ATOM 1975 N N . VAL A 1 244 ? -7.443 6.251 9.278 1.00 28.62 244 VAL A N 1
ATOM 1976 C CA . VAL A 1 244 ? -7.061 6.508 10.676 1.00 28.62 244 VAL A CA 1
ATOM 1977 C C . VAL A 1 244 ? -6.567 5.196 11.262 1.00 28.62 244 VAL A C 1
ATOM 1979 O O . VAL A 1 244 ? -7.303 4.211 11.288 1.00 28.62 244 VAL A O 1
ATOM 1982 N N . PHE A 1 245 ? -5.326 5.188 11.739 1.00 28.25 245 PHE A N 1
ATOM 1983 C CA . PHE A 1 245 ? -4.784 4.109 12.557 1.00 28.25 245 PHE A CA 1
ATOM 1984 C C . PHE A 1 245 ? -5.056 4.453 14.024 1.00 28.25 245 PHE A C 1
ATOM 1986 O O . PHE A 1 245 ? -4.287 5.178 14.648 1.00 28.25 245 PHE A O 1
ATOM 1993 N N . ALA A 1 246 ? -6.179 3.978 14.565 1.00 25.52 246 ALA A N 1
ATOM 1994 C CA . ALA A 1 246 ? -6.487 4.123 15.985 1.00 25.52 246 ALA A CA 1
ATOM 1995 C C . ALA A 1 246 ? -5.917 2.931 16.770 1.00 25.52 246 ALA A C 1
ATOM 1997 O O . ALA A 1 246 ? -6.223 1.770 16.488 1.00 25.52 246 ALA A O 1
ATOM 1998 N N . GLY A 1 247 ? -5.083 3.225 17.769 1.00 23.88 247 GLY A N 1
ATOM 1999 C CA . GLY A 1 247 ? -4.679 2.265 18.791 1.00 23.88 247 GLY A CA 1
ATOM 2000 C C . GLY A 1 247 ? -5.877 1.827 19.640 1.00 23.88 247 GLY A C 1
ATOM 2001 O O . GLY A 1 247 ? -6.811 2.592 19.873 1.00 23.88 247 GLY A O 1
ATOM 2002 N N . LYS A 1 248 ? -5.863 0.573 20.107 1.00 24.94 248 LYS A N 1
ATOM 2003 C CA . LYS A 1 248 ? -6.897 0.007 20.989 1.00 24.94 248 LYS A CA 1
ATOM 2004 C C . LYS A 1 248 ? -7.127 0.899 22.218 1.00 24.94 248 LYS A C 1
ATOM 2006 O O . LYS A 1 248 ? -6.278 0.951 23.103 1.00 24.94 248 LYS A O 1
ATOM 2011 N N . VAL A 1 249 ? -8.335 1.445 22.359 1.00 25.53 249 VAL A N 1
ATOM 2012 C CA . VAL A 1 249 ? -8.882 1.839 23.664 1.00 25.53 249 VAL A CA 1
ATOM 2013 C C . VAL A 1 249 ? -9.855 0.751 24.102 1.00 25.53 249 VAL A C 1
ATOM 2015 O O . VAL A 1 249 ? -10.973 0.647 23.603 1.00 25.53 249 VAL A O 1
ATOM 2018 N N . LYS A 1 250 ? -9.433 -0.081 25.059 1.00 24.73 250 LYS A N 1
ATOM 2019 C CA . LYS A 1 250 ? -10.362 -0.895 25.851 1.00 24.73 250 LYS A CA 1
ATOM 2020 C C . LYS A 1 250 ? -11.248 0.082 26.631 1.00 24.73 250 LYS A C 1
ATOM 2022 O O . LYS A 1 250 ? -10.817 0.620 27.647 1.00 24.73 250 LYS A O 1
ATOM 2027 N N . ARG A 1 251 ? -12.483 0.325 26.183 1.00 25.95 251 ARG A N 1
ATOM 2028 C CA . ARG A 1 251 ? -13.506 0.858 27.089 1.00 25.95 251 ARG A CA 1
ATOM 2029 C C . ARG A 1 251 ? -13.877 -0.265 28.051 1.00 25.95 251 ARG A C 1
ATOM 2031 O O . ARG A 1 251 ? -14.537 -1.225 27.665 1.00 25.95 251 ARG A O 1
ATOM 2038 N N . HIS A 1 252 ? -13.443 -0.145 29.303 1.00 27.19 252 HIS A N 1
ATOM 2039 C CA . HIS A 1 252 ? -14.176 -0.762 30.399 1.00 27.19 252 HIS A CA 1
ATOM 2040 C C . HIS A 1 252 ? -15.554 -0.101 30.429 1.00 27.19 252 HIS A C 1
ATOM 2042 O O . HIS A 1 252 ? -15.685 1.065 30.794 1.00 27.19 252 HIS A O 1
ATOM 2048 N N . ILE A 1 253 ? -16.576 -0.836 29.995 1.00 27.41 253 ILE A N 1
ATOM 2049 C CA . ILE A 1 253 ? -17.955 -0.515 30.346 1.00 27.41 253 ILE A CA 1
ATOM 2050 C C . ILE A 1 253 ? -18.062 -0.852 31.832 1.00 27.41 253 ILE A C 1
ATOM 2052 O O . ILE A 1 253 ? -18.220 -2.012 32.207 1.00 27.41 253 ILE A O 1
ATOM 2056 N N . ASN A 1 254 ? -17.863 0.157 32.679 1.00 28.83 254 ASN A N 1
ATOM 2057 C CA . ASN A 1 254 ? -18.242 0.068 34.078 1.00 28.83 254 ASN A CA 1
ATOM 2058 C C . ASN A 1 254 ? -19.768 0.016 34.155 1.00 28.83 254 ASN A C 1
ATOM 2060 O O . ASN A 1 254 ? -20.469 0.763 33.472 1.00 28.83 254 ASN A O 1
ATOM 2064 N N . ASN A 1 255 ? -20.233 -0.915 34.982 1.00 30.47 255 ASN A N 1
ATOM 2065 C CA . ASN A 1 255 ? -21.618 -1.178 35.328 1.00 30.47 255 ASN A CA 1
ATOM 2066 C C . ASN A 1 255 ? -22.426 0.108 35.536 1.00 30.47 255 ASN A C 1
ATOM 2068 O O . ASN A 1 255 ? -22.133 0.898 36.433 1.00 30.47 255 ASN A O 1
ATOM 2072 N N . TRP A 1 256 ? -23.503 0.251 34.769 1.00 28.23 256 TRP A N 1
ATOM 2073 C CA . TRP A 1 256 ? -24.638 1.055 35.192 1.00 28.23 256 TRP A CA 1
ATOM 2074 C C . TRP A 1 256 ? -25.376 0.265 36.273 1.00 28.23 256 TRP A C 1
ATOM 2076 O O . TRP A 1 256 ? -26.029 -0.739 35.991 1.00 28.23 256 TRP A O 1
ATOM 2086 N N . GLY A 1 257 ? -25.209 0.693 37.524 1.00 29.28 257 GLY A N 1
ATOM 2087 C CA . GLY A 1 257 ? -26.139 0.347 38.594 1.00 29.28 257 GLY A CA 1
ATOM 2088 C C . GLY A 1 257 ? -27.520 0.957 38.310 1.00 29.28 257 GLY A C 1
ATOM 2089 O O . GLY A 1 257 ? -27.612 1.948 37.577 1.00 29.28 257 GLY A O 1
ATOM 2090 N N . PRO A 1 258 ? -28.603 0.377 38.849 1.00 31.08 258 PRO A N 1
ATOM 2091 C CA . PRO A 1 258 ? -29.944 0.889 38.620 1.00 31.08 258 PRO A CA 1
ATOM 2092 C C . PRO A 1 258 ? -30.137 2.240 39.320 1.00 31.08 258 PRO A C 1
ATOM 2094 O O . PRO A 1 258 ? -29.820 2.413 40.497 1.00 31.08 258 PRO A O 1
ATOM 2097 N N . VAL A 1 259 ? -30.660 3.192 38.552 1.00 33.47 259 VAL A N 1
ATOM 2098 C CA . VAL A 1 259 ? -31.053 4.534 38.979 1.00 33.47 259 VAL A CA 1
ATOM 2099 C C . VAL A 1 259 ? -32.416 4.468 39.671 1.00 33.47 259 VAL A C 1
ATOM 2101 O O . VAL A 1 259 ? -33.383 4.018 39.067 1.00 33.47 259 VAL A O 1
ATOM 2104 N N . GLY A 1 260 ? -32.474 5.006 40.891 1.00 30.39 260 GLY A N 1
ATOM 2105 C CA . GLY A 1 260 ? -33.615 5.780 41.388 1.00 30.39 260 GLY A CA 1
ATOM 2106 C C . GLY A 1 260 ? -34.699 5.039 42.174 1.00 30.39 260 GLY A C 1
ATOM 2107 O O . GLY A 1 260 ? -35.516 4.328 41.604 1.00 30.39 260 GLY A O 1
ATOM 2108 N N . ASN A 1 261 ? -34.764 5.326 43.477 1.00 30.73 261 ASN A N 1
ATOM 2109 C CA . ASN A 1 261 ? -35.949 5.929 44.099 1.00 30.73 261 ASN A CA 1
ATOM 2110 C C . ASN A 1 261 ? -35.516 6.698 45.367 1.00 30.73 261 ASN A C 1
ATOM 2112 O O . ASN A 1 261 ? -34.995 6.118 46.315 1.00 30.73 261 ASN A O 1
ATOM 2116 N N . GLU A 1 262 ? -35.693 8.019 45.332 1.00 34.34 262 GLU A N 1
ATOM 2117 C CA . GLU A 1 262 ? -35.717 8.952 46.474 1.00 34.34 262 GLU A CA 1
ATOM 2118 C C . GLU A 1 262 ? -37.048 8.832 47.264 1.00 34.34 262 GLU A C 1
ATOM 2120 O O . GLU A 1 262 ? -37.965 8.174 46.767 1.00 34.34 262 GLU A O 1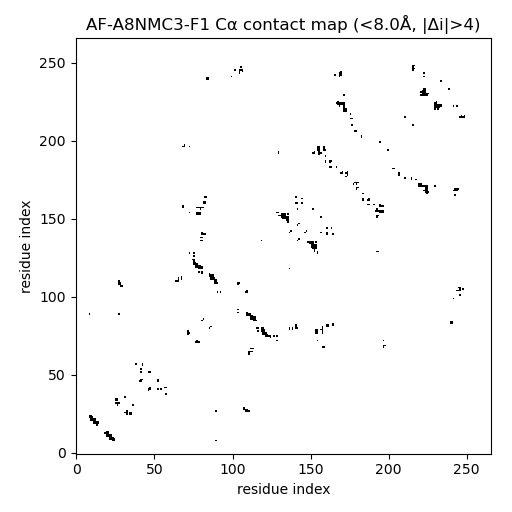
ATOM 2125 N N . PRO A 1 263 ? -37.288 9.578 48.371 1.00 41.38 263 PRO A N 1
ATOM 2126 C CA . PRO A 1 263 ? -36.396 10.085 49.421 1.00 41.38 263 PRO A CA 1
ATOM 2127 C C . PRO A 1 263 ? -36.899 9.723 50.847 1.00 41.38 263 PRO A C 1
ATOM 2129 O O . PRO A 1 263 ? -37.896 9.036 51.045 1.00 41.38 263 PRO A O 1
ATOM 2132 N N . ALA A 1 264 ? -36.164 10.211 51.849 1.00 42.12 264 ALA A N 1
ATOM 2133 C CA . ALA A 1 264 ? -36.331 10.011 53.286 1.00 42.12 264 ALA A CA 1
ATOM 2134 C C . ALA A 1 264 ? -37.670 10.474 53.902 1.00 42.12 264 ALA A C 1
ATOM 2136 O O . ALA A 1 264 ? -38.190 11.536 53.563 1.00 42.12 264 ALA A O 1
ATOM 2137 N N . SER A 1 265 ? -38.105 9.766 54.950 1.00 38.56 265 SER A N 1
ATOM 2138 C CA . SER A 1 265 ? -38.858 10.347 56.069 1.00 38.56 265 SER A CA 1
ATOM 2139 C C . SER A 1 265 ? -38.725 9.483 57.332 1.00 38.56 265 SER A C 1
ATOM 2141 O O . SER A 1 265 ? -39.103 8.313 57.296 1.00 38.56 265 SER A O 1
ATOM 2143 N N . SER A 1 266 ? -38.235 10.138 58.398 1.00 44.72 266 SER A N 1
ATOM 2144 C CA . SER A 1 266 ? -38.214 9.801 59.842 1.00 44.72 266 SER A CA 1
ATOM 2145 C C . SER A 1 266 ? -37.512 8.530 60.310 1.00 44.72 266 SER A C 1
ATOM 2147 O O . SER A 1 266 ? -38.029 7.430 60.028 1.00 44.72 266 SER A O 1
#

Mean predicted aligned error: 14.93 Å

Secondary structure (DSSP, 8-state):
-------TTEEEEE-TTS-EEEEE----SSSPPHHHHHHHHHTSHHHHHSTT--SPPP-------S-HHHHHHHTTEE-S---GGGEEES----GGG----GGGG-TTT--EEE---TT-EE--TT--GGG--EEPP--HHHHHTT---SEE-HHHHHHHHHHHHHHHHHGGGTTT-HHHHHHHHHHHSS--TT--HHHHHHHHHHHHHT--HHHHHSPPS-SEEETTEEESS--SS--PPP---PPP--------PPP-------

Sequence (266 aa):
MFDQIQGCRVWAARDRVGREVIIKMVSVGEKESDELKIYKRLNAPEARADPRNRTLPVIDYITYNGLGMVFLHQHRIAHRDVDIRNMVMNALYEICEGHDCVEIRDPSVVRYAYIDFEASAIFPVDADIGKIVMERERRFRTLHAGLESPESNPFADDIYVLIYVLQRWVRVVENVVPEIGVFFDEILSSYSSDLSAIEVLSKFRRIQAGLTPEQLRSPTPGRLWHQGTISVSSYNGYHPHVFVFAGKVKRHINNWGPVGNEPASS

InterPro domains:
  IPR011009 Protein kinase-like domain superfamily [SSF56112] (10-171)

Radius of gyration: 23.26 Å; Cα contacts (8 Å, |Δi|>4): 297; chains: 1; bounding box: 56×58×78 Å

Foldseek 3Di:
DCPDDPDVFWDWDADPVGDIDIGGDQAFFPDGDVSNVVLCVCQPPVNVPPPVSPDDHDPDDDDDDQLALQVCVLQQKQQLADDLVQKDKPDDDDPPPPDPPPVQQPSRGIDIYGHDSVVMDHDPNPDDLLPDKDARDPYPLCVVLVPDDRMASSSLSNVSSNLVNCCFQPVLLCVLQVLNVVLSCVPSVDRDRRDDSVVSVVSVVVSVVPDDPVSLPDDRNAFTDDPNDHHNDPDDDDDGDTDDDHHDDPPPPDDDDDDDDDDDDD

pLDDT: mean 70.32, std 21.73, range [23.88, 96.44]

Solvent-accessible surface area (backbone atoms only — not comparable to full-atom values): 16862 Å² total; per-residue (Å²): 134,83,94,72,84,93,48,102,50,60,41,84,48,68,49,100,87,71,47,83,42,73,51,63,79,52,65,58,49,92,58,80,30,70,61,38,52,47,50,52,53,57,57,31,71,74,41,58,68,36,90,82,58,80,70,84,83,75,90,78,88,88,85,85,85,72,50,61,67,45,52,34,51,75,60,30,31,28,52,52,55,61,44,73,90,30,48,46,57,82,69,88,79,74,80,88,73,77,69,80,54,66,79,66,43,37,71,67,55,46,47,62,44,80,52,76,63,86,68,36,47,80,50,61,85,85,58,63,71,78,76,45,69,44,78,51,64,90,35,74,51,41,54,74,68,67,63,74,64,65,58,37,24,52,56,14,49,36,45,53,36,42,52,62,59,44,43,33,32,58,42,30,41,24,92,71,41,54,67,54,43,53,56,50,48,66,54,67,75,52,83,52,61,77,48,45,56,64,58,55,49,50,54,52,48,51,56,62,73,65,60,46,74,65,56,47,66,52,78,72,78,35,62,32,27,56,97,95,41,70,31,80,65,93,76,82,93,71,91,75,85,82,57,67,92,64,54,87,74,84,75,78,82,72,79,82,73,89,82,83,85,87,81,91,81,134

Organism: Coprinopsis cinerea (strain Okayama-7 / 130 / ATCC MYA-4618 / FGSC 9003) (NCBI:tx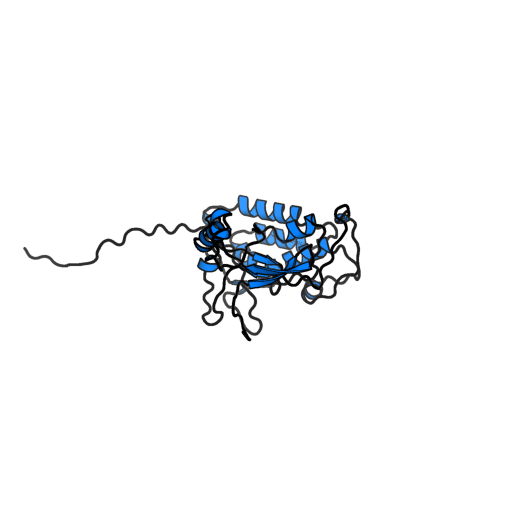id240176)